Protein AF-A0A707Q330-F1 (afdb_monomer_lite)

Organism: Salmonella typhimurium (NCBI:txid90371)

Secondary structure (DSSP, 8-state):
--------SSPPPHHHHHHHHHHHHHHHHHS-SSHHHHHHHHHHHHHHHHHHHHHHHHHHHHHHHHHH-S--THHHHHHHHHHHHHHHH-TT-HHHHHHHHHHHHHHHHHTT--HHHHHHHHHHHHHHHHTS------TTS---------S----SSPEETTT---SSSEEEEEEEEEEETTEEEEEEEEEEE-SS-EE-TT--SEEEEEEEPPPPPP-----

Sequence (223 aa):
MTTYNHQSHGPVSLDRLHQISEILSKAAAQSDGGNLGYAMADAVKVIAGVFAHELVRREHAVWSQATFGDVGPVGPLKHLSKEALEAAADPSDPLEWADMQFLLWDAQRRMGISDEFITRAMIEKLEINKSRQWPEPKDGEPRLHIKEQSAPVIPDGWISCSERMPDEIGRYWCYVEEQNDLGKSHYQWNCSWNGDKWGGEMMSGKVTHWMPLPEPPQEFNRG

Radius of gyration: 31.13 Å; chains: 1; bounding box: 77×51×82 Å

InterPro domains:
  IPR007538 dATP/dGTP diphosphohydrolase MazZ [PF04447] (57-150)
  IPR007539 Domain of unknown function DUF551 [PF04448] (157-218)

Structure (mmCIF, N/CA/C/O backbone):
data_AF-A0A707Q330-F1
#
_entry.id   AF-A0A707Q330-F1
#
loop_
_atom_site.group_PDB
_atom_site.id
_atom_site.type_symbol
_atom_site.label_atom_id
_atom_site.label_alt_id
_atom_site.label_comp_id
_atom_site.label_asym_id
_atom_site.label_entity_id
_atom_site.label_seq_id
_atom_site.pdbx_PDB_ins_code
_atom_site.Cartn_x
_atom_site.Cartn_y
_atom_site.Cartn_z
_atom_site.occupancy
_atom_site.B_iso_or_equiv
_atom_site.auth_seq_id
_atom_site.auth_comp_id
_atom_site.auth_asym_id
_atom_site.auth_atom_id
_atom_site.pdbx_PDB_model_num
ATOM 1 N N . MET A 1 1 ? 35.771 19.530 -28.664 1.00 34.72 1 MET A N 1
ATOM 2 C CA . MET A 1 1 ? 35.558 18.730 -27.440 1.00 34.72 1 MET A CA 1
ATOM 3 C C . MET A 1 1 ? 34.299 19.235 -26.769 1.00 34.72 1 MET A C 1
ATOM 5 O O . MET A 1 1 ? 34.325 20.303 -26.177 1.00 34.72 1 MET A O 1
ATOM 9 N N . THR A 1 2 ? 33.184 18.533 -26.929 1.00 34.59 2 THR A N 1
ATOM 10 C CA . THR A 1 2 ? 31.960 18.802 -26.169 1.00 34.59 2 THR A CA 1
ATOM 11 C C . THR A 1 2 ? 32.136 18.198 -24.781 1.00 34.59 2 THR A C 1
ATOM 13 O O . THR A 1 2 ? 32.100 16.983 -24.608 1.00 34.59 2 THR A O 1
ATOM 16 N N . THR A 1 3 ? 32.413 19.042 -23.792 1.00 36.19 3 THR A N 1
ATOM 17 C CA . THR A 1 3 ? 32.460 18.646 -22.384 1.00 36.19 3 THR A CA 1
ATOM 18 C C . THR A 1 3 ? 31.031 18.411 -21.904 1.00 36.19 3 THR A C 1
ATOM 20 O O . THR A 1 3 ? 30.276 19.363 -21.711 1.00 36.19 3 THR A O 1
ATOM 23 N N . TYR A 1 4 ? 30.633 17.150 -21.734 1.00 41.22 4 TYR A N 1
ATOM 24 C CA . TYR A 1 4 ? 29.414 16.827 -20.998 1.00 41.22 4 TYR A CA 1
ATOM 25 C C . TYR A 1 4 ? 29.658 17.188 -19.531 1.00 41.22 4 TYR A C 1
ATOM 27 O O . TYR A 1 4 ? 30.447 16.528 -18.857 1.00 41.22 4 TYR A O 1
ATOM 35 N N . ASN A 1 5 ? 29.013 18.253 -19.048 1.00 45.81 5 ASN A N 1
ATOM 36 C CA . ASN A 1 5 ? 28.960 18.578 -17.624 1.00 45.81 5 ASN A CA 1
ATOM 37 C C . ASN A 1 5 ? 28.261 17.423 -16.895 1.00 45.81 5 ASN A C 1
ATOM 39 O O . ASN A 1 5 ? 27.036 17.352 -16.840 1.00 45.81 5 ASN A O 1
ATOM 43 N N . HIS A 1 6 ? 29.047 16.481 -16.382 1.00 51.84 6 HIS A N 1
ATOM 44 C CA . HIS A 1 6 ? 28.556 15.349 -15.616 1.00 51.84 6 HIS A CA 1
ATOM 45 C C . HIS A 1 6 ? 28.370 15.788 -14.161 1.00 51.84 6 HIS A C 1
ATOM 47 O O . HIS A 1 6 ? 29.282 15.663 -13.348 1.00 51.84 6 HIS A O 1
ATOM 53 N N . GLN A 1 7 ? 27.189 16.293 -13.802 1.00 46.84 7 GLN A N 1
ATOM 54 C CA . GLN A 1 7 ? 26.821 16.368 -12.388 1.00 46.84 7 GLN A CA 1
ATOM 55 C C . GLN A 1 7 ? 26.501 14.945 -11.910 1.00 46.84 7 GLN A C 1
ATOM 57 O O . GLN A 1 7 ? 25.408 14.434 -12.115 1.00 46.84 7 GLN A O 1
ATOM 62 N N . SER A 1 8 ? 27.486 14.278 -11.302 1.00 53.06 8 SER A N 1
ATOM 63 C CA . SER A 1 8 ? 27.348 12.962 -10.647 1.00 53.06 8 SER A CA 1
ATOM 64 C C . SER A 1 8 ? 26.620 13.028 -9.298 1.00 53.06 8 SER A C 1
ATOM 66 O O . SER A 1 8 ? 26.627 12.056 -8.548 1.00 53.06 8 SER A O 1
ATOM 68 N N . HIS A 1 9 ? 26.037 14.175 -8.956 1.00 45.84 9 HIS A N 1
ATOM 69 C CA . HIS A 1 9 ? 25.438 14.432 -7.654 1.00 45.84 9 HIS A CA 1
ATOM 70 C C . HIS A 1 9 ? 23.974 14.831 -7.844 1.00 45.84 9 HIS A C 1
ATOM 72 O O . HIS A 1 9 ? 23.674 15.975 -8.170 1.00 45.84 9 HIS A O 1
ATOM 78 N N . GLY A 1 10 ? 23.083 13.852 -7.682 1.00 57.31 10 GLY A N 1
ATOM 79 C CA . GLY A 1 10 ? 21.632 14.005 -7.775 1.00 57.31 10 GLY A CA 1
ATOM 80 C C . GLY A 1 10 ? 20.946 12.743 -8.319 1.00 57.31 10 GLY A C 1
ATOM 81 O O . GLY A 1 10 ? 21.621 11.875 -8.879 1.00 57.31 10 GLY A O 1
ATOM 82 N N . PRO A 1 11 ? 19.618 12.614 -8.153 1.00 67.06 11 PRO A N 1
ATOM 83 C CA . PRO A 1 11 ? 18.850 11.525 -8.751 1.00 67.06 11 PRO A CA 1
ATOM 84 C C . PRO A 1 11 ? 18.955 11.553 -10.284 1.00 67.06 11 PRO A C 1
ATOM 86 O O . PRO A 1 11 ? 18.947 12.615 -10.909 1.00 67.06 11 PRO A O 1
ATOM 89 N N . VAL A 1 12 ? 19.059 10.374 -10.902 1.00 79.75 12 VAL A N 1
ATOM 90 C CA . VAL A 1 12 ? 19.166 10.237 -12.362 1.00 79.75 12 VAL A CA 1
ATOM 91 C C . VAL A 1 12 ? 17.802 10.523 -12.996 1.00 79.75 12 VAL A C 1
ATOM 93 O O . VAL A 1 12 ? 16.813 9.879 -12.655 1.00 79.75 12 VAL A O 1
ATOM 96 N N . SER A 1 13 ? 17.729 11.483 -13.921 1.00 83.62 13 SER A N 1
ATOM 97 C CA . SER A 1 13 ? 16.479 11.792 -14.630 1.00 83.62 13 SER A CA 1
ATOM 98 C C . SER A 1 13 ? 16.059 10.663 -15.583 1.00 83.62 13 SER A C 1
ATOM 100 O O . SER A 1 13 ? 16.902 9.892 -16.043 1.00 83.62 13 SER A O 1
ATOM 102 N N . LEU A 1 14 ? 14.769 10.597 -15.943 1.00 85.00 14 LEU A N 1
ATOM 103 C CA . LEU A 1 14 ? 14.266 9.638 -16.941 1.00 85.00 14 LEU A CA 1
ATOM 104 C C . LEU A 1 14 ? 14.993 9.760 -18.286 1.00 85.00 14 LEU A C 1
ATOM 106 O O . LEU A 1 14 ? 15.422 8.752 -18.841 1.00 85.00 14 LEU A O 1
ATOM 110 N N . ASP A 1 15 ? 15.206 10.986 -18.770 1.00 86.75 15 ASP A N 1
ATOM 111 C CA . ASP A 1 15 ? 15.961 11.229 -20.006 1.00 86.75 15 ASP A CA 1
ATOM 112 C C . ASP A 1 15 ? 17.388 10.697 -19.899 1.00 86.75 15 ASP A C 1
ATOM 114 O O . ASP A 1 15 ? 17.934 10.130 -20.848 1.00 86.75 15 ASP A O 1
ATOM 118 N N . ARG A 1 16 ? 18.005 10.846 -18.721 1.00 86.69 16 ARG A N 1
ATOM 119 C CA . ARG A 1 16 ? 19.350 10.340 -18.485 1.00 86.69 16 ARG A CA 1
ATOM 120 C C . ARG A 1 16 ? 19.372 8.815 -18.402 1.00 86.69 16 ARG A C 1
ATOM 122 O O . ARG A 1 16 ? 20.283 8.220 -18.969 1.00 86.69 16 ARG A O 1
ATOM 129 N N . LEU A 1 17 ? 18.385 8.184 -17.765 1.00 89.12 17 LEU A N 1
ATOM 130 C CA . LEU A 1 17 ? 18.232 6.724 -17.751 1.00 89.12 17 LEU A CA 1
ATOM 131 C C . LEU A 1 17 ? 18.053 6.168 -19.168 1.00 89.12 17 LEU A C 1
ATOM 133 O O . LEU A 1 17 ? 18.730 5.207 -19.525 1.00 89.12 17 LEU A O 1
ATOM 137 N N . HIS A 1 18 ? 17.234 6.815 -20.000 1.00 89.69 18 HIS A N 1
ATOM 138 C CA . HIS A 1 18 ? 17.065 6.446 -21.406 1.00 89.69 18 HIS A CA 1
ATOM 139 C C . HIS A 1 18 ? 18.395 6.559 -22.171 1.00 89.69 18 HIS A C 1
ATOM 141 O O . HIS A 1 18 ? 18.823 5.603 -22.814 1.00 89.69 18 HIS A O 1
ATOM 147 N N . GLN A 1 19 ? 19.120 7.674 -22.034 1.00 91.56 19 GLN A N 1
ATOM 148 C CA . GLN A 1 19 ? 20.443 7.827 -22.655 1.00 91.56 19 GLN A CA 1
ATOM 149 C C . GLN A 1 19 ? 21.435 6.744 -22.210 1.00 91.56 19 GLN A C 1
ATOM 151 O O . GLN A 1 19 ? 22.180 6.221 -23.037 1.00 91.56 19 GLN A O 1
ATOM 156 N N . ILE A 1 20 ? 21.465 6.408 -20.917 1.00 91.62 20 ILE A N 1
ATOM 157 C CA . ILE A 1 20 ? 22.331 5.346 -20.387 1.00 91.62 20 ILE A CA 1
ATOM 158 C C . ILE A 1 20 ? 21.936 3.993 -20.991 1.00 91.62 20 ILE A C 1
ATOM 160 O O . ILE A 1 20 ? 22.812 3.266 -21.453 1.00 91.62 20 ILE A O 1
ATOM 164 N N . SER A 1 21 ? 20.637 3.685 -21.048 1.00 93.50 21 SER A N 1
ATOM 165 C CA . SER A 1 21 ? 20.115 2.462 -21.668 1.00 93.50 21 SER A CA 1
ATOM 166 C C . SER A 1 21 ? 20.557 2.331 -23.127 1.00 93.50 21 SER A C 1
ATOM 168 O O . SER A 1 21 ? 21.059 1.284 -23.533 1.00 93.50 21 SER A O 1
ATOM 170 N N . GLU A 1 22 ? 20.459 3.409 -23.907 1.00 94.88 22 GLU A N 1
ATOM 171 C CA . GLU A 1 22 ? 20.887 3.439 -25.311 1.00 94.88 22 GLU A CA 1
ATOM 172 C C . GLU A 1 22 ? 22.391 3.204 -25.476 1.00 94.88 22 GLU A C 1
ATOM 174 O O . GLU A 1 22 ? 22.823 2.463 -26.363 1.00 94.88 22 GLU A O 1
ATOM 179 N N . ILE A 1 23 ? 23.203 3.825 -24.616 1.00 94.62 23 ILE A N 1
ATOM 180 C CA . ILE A 1 23 ? 24.660 3.649 -24.627 1.00 94.62 23 ILE A CA 1
ATOM 181 C C . ILE A 1 23 ? 25.014 2.190 -24.334 1.00 94.62 23 ILE A C 1
ATOM 183 O O . ILE A 1 23 ? 25.771 1.581 -25.091 1.00 94.62 23 ILE A O 1
ATOM 187 N N . LEU A 1 24 ? 24.450 1.620 -23.266 1.00 95.12 24 LEU A N 1
ATOM 188 C CA . LEU A 1 24 ? 24.728 0.243 -22.858 1.00 95.12 24 LEU A CA 1
ATOM 189 C C . LEU A 1 24 ? 24.218 -0.772 -23.883 1.00 95.12 24 LEU A C 1
ATOM 191 O O . LEU A 1 24 ? 24.913 -1.745 -24.160 1.00 95.12 24 LEU A O 1
ATOM 195 N N . SER A 1 25 ? 23.067 -0.519 -24.510 1.00 94.69 25 SER A N 1
ATOM 196 C CA . SER A 1 25 ? 22.514 -1.378 -25.564 1.00 94.69 25 SER A CA 1
ATOM 197 C C . SER A 1 25 ? 23.434 -1.439 -26.782 1.00 94.69 25 SER A C 1
ATOM 199 O O . SER A 1 25 ? 23.747 -2.522 -27.278 1.00 94.69 25 SER A O 1
ATOM 201 N N . LYS A 1 26 ? 23.930 -0.282 -27.240 1.00 94.56 26 LYS A N 1
ATOM 202 C CA . LYS A 1 26 ? 24.875 -0.207 -28.367 1.00 94.56 26 LYS A CA 1
ATOM 203 C C . LYS A 1 26 ? 26.207 -0.869 -28.029 1.00 94.56 26 LYS A C 1
ATOM 205 O O . LYS A 1 26 ? 26.743 -1.597 -28.859 1.00 94.56 26 LYS A O 1
ATOM 210 N N . ALA A 1 27 ? 26.717 -0.647 -26.818 1.00 92.69 27 ALA A N 1
ATOM 211 C CA . ALA A 1 27 ? 27.957 -1.260 -26.355 1.00 92.69 27 ALA A CA 1
ATOM 212 C C . ALA A 1 27 ? 27.834 -2.789 -26.223 1.00 92.69 27 ALA A C 1
ATOM 214 O O . ALA A 1 27 ? 28.729 -3.510 -26.654 1.00 92.69 27 ALA A O 1
ATOM 215 N N . ALA A 1 28 ? 26.710 -3.294 -25.705 1.00 92.44 28 ALA A N 1
ATOM 216 C CA . ALA A 1 28 ? 26.430 -4.726 -25.626 1.00 92.44 28 ALA A CA 1
ATOM 217 C C . ALA A 1 28 ? 26.365 -5.376 -27.014 1.00 92.44 28 ALA A C 1
ATOM 219 O O . ALA A 1 28 ? 26.980 -6.417 -27.225 1.00 92.44 28 ALA A O 1
ATOM 220 N N . ALA A 1 29 ? 25.694 -4.736 -27.978 1.00 90.06 29 ALA A N 1
ATOM 221 C CA . ALA A 1 29 ? 25.591 -5.235 -29.351 1.00 90.06 29 ALA A CA 1
ATOM 222 C C . ALA A 1 29 ? 26.937 -5.270 -30.099 1.00 90.06 29 ALA A C 1
ATOM 224 O O . ALA A 1 29 ? 27.103 -6.051 -31.032 1.00 90.06 29 ALA A O 1
ATOM 225 N N . GLN A 1 30 ? 27.887 -4.419 -29.705 1.00 90.56 30 GLN A N 1
ATOM 226 C CA . GLN A 1 30 ? 29.241 -4.369 -30.267 1.00 90.56 30 GLN A CA 1
ATOM 227 C C . GLN A 1 30 ? 30.241 -5.246 -29.499 1.00 90.56 30 GLN A C 1
ATOM 229 O O . GLN A 1 30 ? 31.385 -5.383 -29.930 1.00 90.56 30 GLN A O 1
ATOM 234 N N . SER A 1 31 ? 29.833 -5.828 -28.368 1.00 88.62 31 SER A N 1
ATOM 235 C CA . SER A 1 31 ? 30.668 -6.744 -27.596 1.00 88.62 31 SER A CA 1
ATOM 236 C C . SER A 1 31 ? 30.815 -8.076 -28.325 1.00 88.62 31 SER A C 1
ATOM 238 O O . SER A 1 31 ? 29.887 -8.575 -28.954 1.00 88.62 31 SER A O 1
ATOM 240 N N . ASP A 1 32 ? 31.955 -8.724 -28.127 1.00 85.31 32 ASP A N 1
ATOM 241 C CA . ASP A 1 32 ? 32.248 -10.101 -28.547 1.00 85.31 32 ASP A CA 1
ATOM 242 C C . ASP A 1 32 ? 31.441 -11.192 -27.806 1.00 85.31 32 ASP A C 1
ATOM 244 O O . ASP A 1 32 ? 31.751 -12.376 -27.916 1.00 85.31 32 ASP A O 1
ATOM 248 N N . GLY A 1 33 ? 30.419 -10.817 -27.029 1.00 76.25 33 GLY A N 1
ATOM 249 C CA . GLY A 1 33 ? 29.654 -11.750 -26.202 1.00 76.25 33 GLY A CA 1
ATOM 250 C C . GLY A 1 33 ? 30.405 -12.279 -24.974 1.00 76.25 33 GLY A C 1
ATOM 251 O O . GLY A 1 33 ? 30.027 -13.320 -24.444 1.00 76.25 33 GLY A O 1
ATOM 252 N N . GLY A 1 34 ? 31.461 -11.601 -24.506 1.00 86.19 34 GLY A N 1
ATOM 253 C CA . GLY A 1 34 ? 32.098 -11.895 -23.220 1.00 86.19 34 GLY A CA 1
ATOM 254 C C . GLY A 1 34 ? 31.273 -11.447 -22.000 1.00 86.19 34 GLY A C 1
ATOM 255 O O . GLY A 1 34 ? 30.230 -10.804 -22.122 1.00 86.19 34 GLY A O 1
ATOM 256 N N . ASN A 1 35 ? 31.778 -11.729 -20.792 1.00 89.38 35 ASN A N 1
ATOM 257 C CA . ASN A 1 35 ? 31.115 -11.389 -19.518 1.00 89.38 35 ASN A CA 1
ATOM 258 C C . ASN A 1 35 ? 30.676 -9.916 -19.425 1.00 89.38 35 ASN A C 1
ATOM 260 O O . ASN A 1 35 ? 29.631 -9.616 -18.853 1.00 89.38 35 ASN A O 1
ATOM 264 N N . LEU A 1 36 ? 31.457 -8.998 -20.005 1.00 90.12 36 LEU A N 1
ATOM 265 C CA . LEU A 1 36 ? 31.129 -7.573 -20.036 1.00 90.12 36 LEU A CA 1
ATOM 266 C C . LEU A 1 36 ? 29.921 -7.277 -20.941 1.00 90.12 36 LEU A C 1
ATOM 268 O O . LEU A 1 36 ? 29.053 -6.499 -20.555 1.00 90.12 36 LEU A O 1
ATOM 272 N N . GLY A 1 37 ? 29.835 -7.920 -22.109 1.00 91.88 37 GLY A N 1
ATOM 273 C CA . GLY A 1 37 ? 28.699 -7.800 -23.025 1.00 91.88 37 GLY A CA 1
ATOM 274 C C . GLY A 1 37 ? 27.390 -8.253 -22.385 1.00 91.88 37 GLY A C 1
ATOM 275 O O . GLY A 1 37 ? 26.394 -7.531 -22.444 1.00 91.88 37 GLY A O 1
ATOM 276 N N . TYR A 1 38 ? 27.412 -9.396 -21.693 1.00 92.94 38 TYR A N 1
ATOM 277 C CA . TYR A 1 38 ? 26.250 -9.884 -20.945 1.00 92.94 38 TYR A CA 1
ATOM 278 C C . TYR A 1 38 ? 25.866 -8.956 -19.791 1.00 92.94 38 TYR A C 1
ATOM 280 O O . TYR A 1 38 ? 24.695 -8.611 -19.660 1.00 92.94 38 TYR A O 1
ATOM 288 N N . ALA A 1 39 ? 26.839 -8.471 -19.012 1.00 93.88 39 ALA A N 1
ATOM 289 C CA . ALA A 1 39 ? 26.571 -7.536 -17.920 1.00 93.88 39 ALA A CA 1
ATOM 290 C C . ALA A 1 39 ? 25.916 -6.232 -18.410 1.00 93.88 39 ALA A C 1
ATOM 292 O O . ALA A 1 39 ? 24.987 -5.731 -17.778 1.00 93.88 39 ALA A O 1
ATOM 293 N N . MET A 1 40 ? 26.355 -5.695 -19.555 1.00 95.06 40 MET A N 1
ATOM 294 C CA . MET A 1 40 ? 25.729 -4.515 -20.163 1.00 95.06 40 MET A CA 1
ATOM 295 C C . MET A 1 40 ? 24.299 -4.806 -20.632 1.00 95.06 40 MET A C 1
ATOM 297 O O . MET A 1 40 ? 23.403 -4.006 -20.372 1.00 95.06 40 MET A O 1
ATOM 301 N N . ALA A 1 41 ? 24.062 -5.955 -21.272 1.00 92.88 41 ALA A N 1
ATOM 302 C CA . ALA A 1 41 ? 22.722 -6.359 -21.696 1.00 92.88 41 ALA A CA 1
ATOM 303 C C . ALA A 1 41 ? 21.763 -6.541 -20.506 1.00 92.88 41 ALA A C 1
ATOM 305 O O . ALA A 1 41 ? 20.601 -6.142 -20.575 1.00 92.88 41 ALA A O 1
ATOM 306 N N . ASP A 1 42 ? 22.238 -7.103 -19.396 1.00 95.19 42 ASP A N 1
ATOM 307 C CA . ASP A 1 42 ? 21.431 -7.261 -18.187 1.00 95.19 42 ASP A CA 1
ATOM 308 C C . ASP A 1 42 ? 21.168 -5.919 -17.495 1.00 95.19 42 ASP A C 1
ATOM 310 O O . ASP A 1 42 ? 20.042 -5.662 -17.066 1.00 95.19 42 ASP A O 1
ATOM 314 N N . ALA A 1 43 ? 22.149 -5.010 -17.473 1.00 95.00 43 ALA A N 1
ATOM 315 C CA . ALA A 1 43 ? 21.944 -3.648 -16.984 1.00 95.00 43 ALA A CA 1
ATOM 316 C C . ALA A 1 43 ? 20.857 -2.904 -17.783 1.00 95.00 43 ALA A C 1
ATOM 318 O O . ALA A 1 43 ? 20.020 -2.225 -17.189 1.00 95.00 43 ALA A O 1
ATOM 319 N N . VAL A 1 44 ? 20.813 -3.075 -19.110 1.00 95.44 44 VAL A N 1
ATOM 320 C CA . VAL A 1 44 ? 19.748 -2.513 -19.961 1.00 95.44 44 VAL A CA 1
ATOM 321 C C . VAL A 1 44 ? 18.373 -3.035 -19.550 1.00 95.44 44 VAL A C 1
ATOM 323 O O . VAL A 1 44 ? 17.442 -2.243 -19.430 1.00 95.44 44 VAL A O 1
ATOM 326 N N . LYS A 1 45 ? 18.228 -4.339 -19.277 1.00 94.81 45 LYS A N 1
ATOM 327 C CA . LYS A 1 45 ? 16.944 -4.919 -18.840 1.00 94.81 45 LYS A CA 1
ATOM 328 C C . LYS A 1 45 ? 16.473 -4.320 -17.515 1.00 94.81 45 LYS A C 1
ATOM 330 O O . LYS A 1 45 ? 15.298 -3.987 -17.379 1.00 94.81 45 LYS A O 1
ATOM 335 N N . VAL A 1 46 ? 17.388 -4.147 -16.558 1.00 95.19 46 VAL A N 1
ATOM 336 C CA . VAL A 1 46 ? 17.083 -3.507 -15.268 1.00 95.19 46 VAL A CA 1
ATOM 337 C C . VAL A 1 46 ? 16.635 -2.061 -15.477 1.00 95.19 46 VAL A C 1
ATOM 339 O O . VAL A 1 46 ? 15.599 -1.661 -14.948 1.00 95.19 46 VAL A O 1
ATOM 342 N N . ILE A 1 47 ? 17.366 -1.287 -16.287 1.00 93.31 47 ILE A N 1
ATOM 343 C CA . ILE A 1 47 ? 17.012 0.108 -16.583 1.00 93.31 47 ILE A CA 1
ATOM 344 C C . ILE A 1 47 ? 15.652 0.191 -17.280 1.00 93.31 47 ILE A C 1
ATOM 346 O O . ILE A 1 47 ? 14.841 1.034 -16.907 1.00 93.31 47 ILE A O 1
ATOM 350 N N . ALA A 1 48 ? 15.376 -0.687 -18.246 1.00 91.00 48 ALA A N 1
ATOM 351 C CA . ALA A 1 48 ? 14.100 -0.722 -18.953 1.00 91.00 48 ALA A CA 1
ATOM 352 C C . ALA A 1 48 ? 12.920 -0.971 -18.000 1.00 91.00 48 ALA A C 1
ATOM 354 O O . ALA A 1 48 ? 11.902 -0.288 -18.101 1.00 91.00 48 ALA A O 1
ATOM 355 N N . GLY A 1 49 ? 13.071 -1.889 -17.037 1.00 92.00 49 GLY A N 1
ATOM 356 C CA . GLY A 1 49 ? 12.057 -2.139 -16.009 1.00 92.00 49 GLY A CA 1
ATOM 357 C C . GLY A 1 49 ? 11.800 -0.920 -15.117 1.00 92.00 49 GLY A C 1
ATOM 358 O O . GLY A 1 49 ? 10.652 -0.521 -14.932 1.00 92.00 49 GLY A O 1
ATOM 359 N N . VAL A 1 50 ? 12.867 -0.280 -14.623 1.00 90.25 50 VAL A N 1
ATOM 360 C CA . VAL A 1 50 ? 12.762 0.950 -13.813 1.00 90.25 50 VAL A CA 1
ATOM 361 C C . VAL A 1 50 ? 12.115 2.083 -14.613 1.00 90.25 50 VAL A C 1
ATOM 363 O O . VAL A 1 50 ? 11.263 2.801 -14.094 1.00 90.25 50 VAL A O 1
ATOM 366 N N . PHE A 1 51 ? 12.487 2.225 -15.886 1.00 89.69 51 PHE A N 1
ATOM 367 C CA . PHE A 1 51 ? 11.960 3.255 -16.773 1.00 89.69 51 PHE A CA 1
ATOM 368 C C . PHE A 1 51 ? 10.457 3.091 -17.014 1.00 89.69 51 PHE A C 1
ATOM 370 O O . PHE A 1 51 ? 9.711 4.053 -16.851 1.00 89.69 51 PHE A O 1
ATOM 377 N N . ALA A 1 52 ? 10.004 1.882 -17.364 1.00 91.56 52 ALA A N 1
ATOM 378 C CA . ALA A 1 52 ? 8.589 1.608 -17.607 1.00 91.56 52 ALA A CA 1
ATOM 379 C C . ALA A 1 52 ? 7.733 1.904 -16.365 1.00 91.56 52 ALA A C 1
ATOM 381 O O . ALA A 1 52 ? 6.695 2.556 -16.460 1.00 91.56 52 ALA A O 1
ATOM 382 N N . HIS A 1 53 ? 8.207 1.481 -15.194 1.00 92.44 53 HIS A N 1
ATOM 383 C CA . HIS A 1 53 ? 7.525 1.699 -13.924 1.00 92.44 53 HIS A CA 1
ATOM 384 C C . HIS A 1 53 ? 7.412 3.190 -13.557 1.00 92.44 53 HIS A C 1
ATOM 386 O O . HIS A 1 53 ? 6.340 3.672 -13.192 1.00 92.44 53 HIS A O 1
ATOM 392 N N . GLU A 1 54 ? 8.505 3.945 -13.690 1.00 91.31 54 GLU A N 1
ATOM 393 C CA . GLU A 1 54 ? 8.519 5.383 -13.399 1.00 91.31 54 GLU A CA 1
ATOM 394 C C . GLU A 1 54 ? 7.692 6.193 -14.412 1.00 91.31 54 GLU A C 1
ATOM 396 O O . GLU A 1 54 ? 7.046 7.173 -14.035 1.00 91.31 54 GLU A O 1
ATOM 401 N N . LEU A 1 55 ? 7.652 5.780 -15.684 1.00 92.12 55 LEU A N 1
ATOM 402 C CA . LEU A 1 55 ? 6.800 6.411 -16.694 1.00 92.12 55 LEU A CA 1
ATOM 403 C C . LEU A 1 55 ? 5.317 6.283 -16.328 1.00 92.12 55 LEU A C 1
ATOM 405 O O . LEU A 1 55 ? 4.628 7.299 -16.230 1.00 92.12 55 LEU A O 1
ATOM 409 N N . VAL A 1 56 ? 4.854 5.060 -16.044 1.00 96.06 56 VAL A N 1
ATOM 410 C CA . VAL A 1 56 ? 3.467 4.791 -15.625 1.00 96.06 56 VAL A CA 1
ATOM 411 C C . VAL A 1 56 ? 3.101 5.616 -14.392 1.00 96.06 56 VAL A C 1
ATOM 413 O O . VAL A 1 56 ? 2.047 6.251 -14.352 1.00 96.06 56 VAL A O 1
ATOM 416 N N . ARG A 1 57 ? 3.994 5.685 -13.399 1.00 95.06 57 ARG A N 1
ATOM 417 C CA . ARG A 1 57 ? 3.773 6.476 -12.184 1.00 95.06 57 ARG A CA 1
ATOM 418 C C . ARG A 1 57 ? 3.613 7.973 -12.465 1.00 95.06 57 ARG A C 1
ATOM 420 O O . ARG A 1 57 ? 2.758 8.618 -11.852 1.00 95.06 57 ARG A O 1
ATOM 427 N N . ARG A 1 58 ? 4.408 8.541 -13.379 1.00 93.56 58 ARG A N 1
ATOM 428 C CA . ARG A 1 58 ? 4.310 9.960 -13.771 1.00 93.56 58 ARG A CA 1
ATOM 429 C C . ARG A 1 58 ? 3.050 10.258 -14.565 1.00 93.56 58 ARG A C 1
ATOM 431 O O . ARG A 1 58 ? 2.388 11.252 -14.277 1.00 93.56 58 ARG A O 1
ATOM 438 N N . GLU A 1 59 ? 2.718 9.415 -15.536 1.00 96.69 59 GLU A N 1
ATOM 439 C CA . GLU A 1 59 ? 1.493 9.561 -16.326 1.00 96.69 59 GLU A CA 1
ATOM 440 C C . GLU A 1 59 ? 0.257 9.484 -15.429 1.00 96.69 59 GLU A C 1
ATOM 442 O O . GLU A 1 59 ? -0.607 10.360 -15.493 1.00 96.69 59 GLU A O 1
ATOM 447 N N . HIS A 1 60 ? 0.235 8.520 -14.506 1.00 97.62 60 HIS A N 1
ATOM 448 C CA . HIS A 1 60 ? -0.804 8.413 -13.491 1.00 97.62 60 HIS A CA 1
ATOM 449 C C . HIS A 1 60 ? -0.895 9.675 -12.620 1.00 97.62 60 HIS A C 1
ATOM 451 O O . HIS A 1 60 ? -1.986 10.199 -12.405 1.00 97.62 60 HIS A O 1
ATOM 457 N N . ALA A 1 61 ? 0.233 10.218 -12.152 1.00 95.50 61 ALA A N 1
ATOM 458 C CA . ALA A 1 61 ? 0.247 11.447 -11.358 1.00 95.50 61 ALA A CA 1
ATOM 459 C C . ALA A 1 61 ? -0.326 12.656 -12.120 1.00 95.50 61 ALA A C 1
ATOM 461 O O . ALA A 1 61 ? -1.098 13.429 -11.550 1.00 95.50 61 ALA A O 1
ATOM 462 N N . VAL A 1 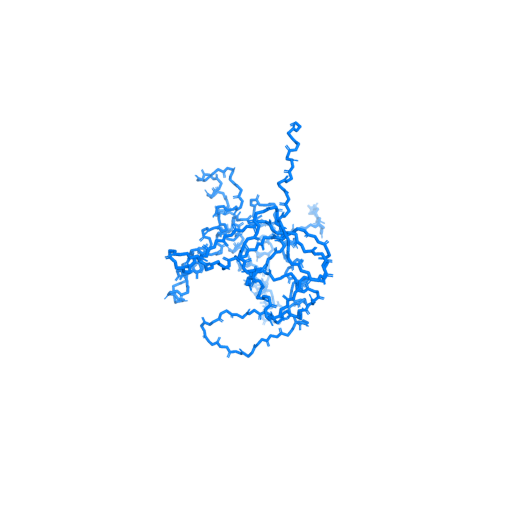62 ? 0.030 12.812 -13.401 1.00 96.81 62 VAL A N 1
ATOM 463 C CA . VAL A 1 62 ? -0.489 13.879 -14.274 1.00 96.81 62 VAL A CA 1
ATOM 464 C C . VAL A 1 62 ? -1.992 13.717 -14.482 1.00 96.81 62 VAL A C 1
ATOM 466 O O . VAL A 1 62 ? -2.744 14.674 -14.293 1.00 96.81 62 VAL A O 1
ATOM 469 N N . TRP A 1 63 ? -2.440 12.506 -14.819 1.00 98.00 63 TRP A N 1
ATOM 470 C CA . TRP A 1 63 ? -3.855 12.200 -15.009 1.00 98.00 63 TRP A CA 1
ATOM 471 C C . TRP A 1 63 ? -4.669 12.416 -13.726 1.00 98.00 63 TRP A C 1
ATOM 473 O O . TRP A 1 63 ? -5.703 13.086 -13.762 1.00 98.00 63 TRP A O 1
ATOM 483 N N . SER A 1 64 ? -4.184 11.927 -12.582 1.00 97.25 64 SER A N 1
ATOM 484 C CA . SER A 1 64 ? -4.835 12.092 -11.278 1.00 97.25 64 SER A CA 1
ATOM 485 C C . SER A 1 64 ? -4.949 13.569 -10.895 1.00 97.25 64 SER A C 1
ATOM 487 O O . SER A 1 64 ? -6.001 14.021 -10.438 1.00 97.25 64 SER A O 1
ATOM 489 N N . GLN A 1 65 ? -3.899 14.364 -11.132 1.00 96.38 65 GLN A N 1
ATOM 490 C CA . GLN A 1 65 ? -3.942 15.805 -10.887 1.00 96.38 65 GLN A CA 1
ATOM 491 C C . GLN A 1 65 ? -4.966 16.510 -11.783 1.00 96.38 65 GLN A C 1
ATOM 493 O O . GLN A 1 65 ? -5.715 17.356 -11.297 1.00 96.38 65 GLN A O 1
ATOM 498 N N . ALA A 1 66 ? -5.010 16.170 -13.072 1.00 97.62 66 ALA A N 1
ATOM 499 C CA . ALA A 1 66 ? -5.953 16.763 -14.016 1.00 97.62 66 ALA A CA 1
ATOM 500 C C . ALA A 1 66 ? -7.411 16.380 -13.707 1.00 97.62 66 ALA A C 1
ATOM 502 O O . ALA A 1 66 ? -8.310 17.199 -13.878 1.00 97.62 66 ALA A O 1
ATOM 503 N N . THR A 1 67 ? -7.635 15.152 -13.237 1.00 97.25 67 THR A N 1
ATOM 504 C CA . THR A 1 67 ? -8.974 14.594 -12.998 1.00 97.25 67 THR A CA 1
ATOM 505 C C . THR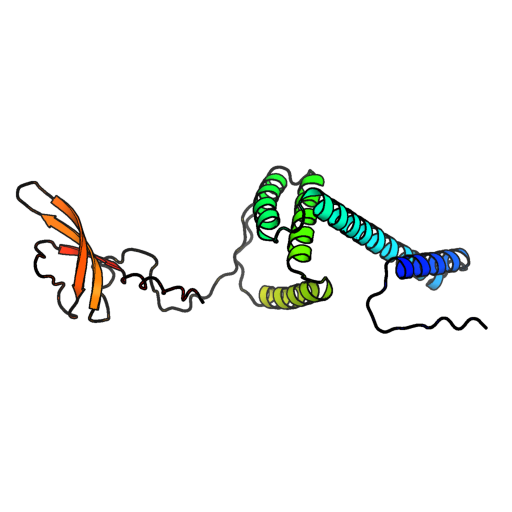 A 1 67 ? -9.549 15.025 -11.652 1.00 97.25 67 THR A C 1
ATOM 507 O O . THR A 1 67 ? -10.705 15.433 -11.572 1.00 97.25 67 THR A O 1
ATOM 510 N N . PHE A 1 68 ? -8.748 14.945 -10.588 1.00 95.00 68 PHE A N 1
ATOM 511 C CA . PHE A 1 68 ? -9.221 15.130 -9.212 1.00 95.00 68 PHE A CA 1
ATOM 512 C C . PHE A 1 68 ? -8.769 16.450 -8.580 1.00 95.00 68 PHE A C 1
ATOM 514 O O . PHE A 1 68 ? -9.229 16.798 -7.495 1.00 95.00 68 PHE A O 1
ATOM 521 N N . GLY A 1 69 ? -7.875 17.194 -9.236 1.00 93.31 69 GLY A N 1
ATOM 522 C CA . GLY A 1 69 ? -7.345 18.451 -8.720 1.00 93.31 69 GLY A CA 1
ATOM 523 C C . GLY A 1 69 ? -6.447 18.280 -7.492 1.00 93.31 69 GLY A C 1
ATOM 524 O O . GLY A 1 69 ? -5.870 17.215 -7.231 1.00 93.31 69 GLY A O 1
ATOM 525 N N . ASP A 1 70 ? -6.312 19.369 -6.736 1.00 90.50 70 ASP A N 1
ATOM 526 C CA . ASP A 1 70 ? -5.435 19.470 -5.568 1.00 90.50 70 ASP A CA 1
ATOM 527 C C . ASP A 1 70 ? -6.132 18.995 -4.283 1.00 90.50 70 ASP A C 1
ATOM 529 O O . ASP A 1 70 ? -6.523 19.773 -3.415 1.00 90.50 70 ASP A O 1
ATOM 533 N N . VAL A 1 71 ? -6.359 17.684 -4.200 1.00 91.56 71 VAL A N 1
ATOM 534 C CA . VAL A 1 71 ? -6.879 17.010 -3.003 1.00 91.56 71 VAL A CA 1
ATOM 535 C C . VAL A 1 71 ? -5.752 16.360 -2.197 1.00 91.56 71 VAL A C 1
ATOM 537 O O . VAL A 1 71 ? -4.725 15.964 -2.749 1.00 91.56 71 VAL A O 1
ATOM 540 N N . GLY A 1 72 ? -5.954 16.227 -0.883 1.00 93.62 72 GLY A N 1
ATOM 541 C CA . GLY A 1 72 ? -5.015 15.559 0.026 1.00 93.62 72 GLY A CA 1
ATOM 542 C C . GLY A 1 72 ? -5.037 14.022 -0.075 1.00 93.62 72 GLY A C 1
ATOM 543 O O . GLY A 1 72 ? -5.856 13.448 -0.796 1.00 93.62 72 GLY A O 1
ATOM 544 N N . PRO A 1 73 ? -4.190 13.311 0.689 1.00 95.62 73 PRO A N 1
ATOM 545 C CA . PRO A 1 73 ? -4.009 11.856 0.562 1.00 95.62 73 PRO A CA 1
ATOM 546 C C . PRO A 1 73 ? -5.154 11.009 1.125 1.00 95.62 73 PRO A C 1
ATOM 548 O O . PRO A 1 73 ? -5.216 9.809 0.875 1.00 95.62 73 PRO A O 1
ATOM 551 N N . VAL A 1 74 ? -6.032 11.598 1.943 1.00 94.75 74 VAL A N 1
ATOM 552 C CA . VAL A 1 74 ? -7.009 10.840 2.740 1.00 94.75 74 VAL A CA 1
ATOM 553 C C . VAL A 1 74 ? -8.027 10.136 1.845 1.00 94.75 74 VAL A C 1
ATOM 555 O O . VAL A 1 74 ? -8.437 9.023 2.160 1.00 94.75 74 VAL A O 1
ATOM 558 N N . GLY A 1 75 ? -8.421 10.762 0.732 1.00 92.50 75 GLY A N 1
ATOM 559 C CA . GLY A 1 75 ? -9.312 10.155 -0.260 1.00 92.50 75 GLY A CA 1
ATOM 560 C C . GLY A 1 75 ? -8.716 8.873 -0.850 1.00 92.50 75 GLY A C 1
ATOM 561 O O . GLY A 1 75 ? -9.294 7.808 -0.630 1.00 92.50 75 GLY A O 1
ATOM 562 N N . PRO A 1 76 ? -7.538 8.948 -1.502 1.00 96.12 76 PRO A N 1
ATOM 563 C CA . PRO A 1 76 ? -6.840 7.771 -2.016 1.00 96.12 76 PRO A CA 1
ATOM 564 C C . PRO A 1 76 ? -6.592 6.678 -0.969 1.00 96.12 76 PRO A C 1
ATOM 566 O O . PRO A 1 76 ? -6.785 5.509 -1.266 1.00 96.12 76 PRO A O 1
ATOM 569 N N . LEU A 1 77 ? -6.253 7.021 0.282 1.00 95.56 77 LEU A N 1
ATOM 570 C CA . LEU A 1 77 ? -6.060 6.022 1.350 1.00 95.56 77 LEU A CA 1
ATOM 571 C C . LEU A 1 77 ? -7.361 5.315 1.767 1.00 95.56 77 LEU A C 1
ATOM 573 O O . LEU A 1 77 ? -7.362 4.115 2.045 1.00 95.56 77 LEU A O 1
ATOM 577 N N . LYS A 1 78 ? -8.484 6.043 1.812 1.00 94.62 78 LYS A N 1
ATOM 578 C CA . LYS A 1 78 ? -9.802 5.433 2.050 1.00 94.62 78 LYS A CA 1
ATOM 579 C C . LYS A 1 78 ? -10.210 4.525 0.897 1.00 94.62 78 LYS A C 1
ATOM 581 O O . LYS A 1 78 ? -10.827 3.493 1.137 1.00 94.62 78 LYS A O 1
ATOM 586 N N . HIS A 1 79 ? -9.880 4.913 -0.332 1.00 95.38 79 HIS A N 1
ATOM 587 C CA . HIS A 1 79 ? -10.125 4.100 -1.519 1.00 95.38 79 HIS A CA 1
ATOM 588 C C . HIS A 1 79 ? -9.245 2.846 -1.510 1.00 95.38 79 HIS A C 1
ATOM 590 O O . HIS A 1 79 ? -9.774 1.754 -1.643 1.00 95.38 79 HIS A O 1
ATOM 596 N N . LEU A 1 80 ? -7.959 2.969 -1.172 1.00 97.38 80 LEU A N 1
ATOM 597 C CA . LEU A 1 80 ? -7.019 1.846 -1.064 1.00 97.38 80 LEU A CA 1
ATOM 598 C C . LEU A 1 80 ? -7.532 0.737 -0.135 1.00 97.38 80 LEU A C 1
ATOM 600 O O . LEU A 1 80 ? -7.292 -0.438 -0.376 1.00 97.38 80 LEU A O 1
ATOM 604 N N . SER A 1 81 ? -8.267 1.100 0.919 1.00 94.62 81 SER A N 1
ATOM 605 C CA . SER A 1 81 ? -8.872 0.120 1.831 1.00 94.62 81 SER A CA 1
ATOM 606 C C . SER A 1 81 ? -9.963 -0.730 1.167 1.00 94.62 81 SER A C 1
ATOM 608 O O . SER A 1 81 ? -10.193 -1.847 1.612 1.00 94.62 81 SER A O 1
ATOM 610 N N . LYS A 1 82 ? -10.649 -0.207 0.142 1.00 94.94 82 LYS A N 1
ATOM 611 C CA . LYS A 1 82 ? -11.650 -0.939 -0.647 1.00 94.94 82 LYS A CA 1
ATOM 612 C C . LYS A 1 82 ? -10.979 -1.838 -1.680 1.00 94.94 82 LYS A C 1
ATOM 614 O O . LYS A 1 82 ? -11.250 -3.028 -1.668 1.00 94.94 82 LYS A O 1
ATOM 619 N N . GLU A 1 83 ? -10.022 -1.302 -2.437 1.00 97.69 83 GLU A N 1
ATOM 620 C CA . GLU A 1 83 ? -9.253 -2.076 -3.428 1.00 97.69 83 GLU A CA 1
ATOM 621 C C . GLU A 1 83 ? -8.492 -3.240 -2.782 1.00 97.69 83 GLU A C 1
ATOM 623 O O . GLU A 1 83 ? -8.390 -4.324 -3.336 1.00 97.69 83 GLU A O 1
ATOM 628 N N . ALA A 1 84 ? -8.020 -3.074 -1.541 1.00 97.00 84 ALA A N 1
ATOM 629 C CA . ALA A 1 84 ? -7.422 -4.178 -0.794 1.00 97.00 84 ALA A CA 1
ATOM 630 C C . ALA A 1 84 ? -8.411 -5.323 -0.500 1.00 97.00 84 ALA A C 1
ATOM 632 O O . ALA A 1 84 ? -7.990 -6.473 -0.387 1.00 97.00 84 ALA A O 1
ATOM 633 N N . LEU A 1 85 ? -9.708 -5.028 -0.347 1.00 96.75 85 LEU A N 1
ATOM 634 C CA . LEU A 1 85 ? -10.749 -6.047 -0.180 1.00 96.75 85 LEU A CA 1
ATOM 635 C C . LEU A 1 85 ? -11.105 -6.706 -1.517 1.00 96.75 85 LEU A C 1
ATOM 637 O O . LEU A 1 85 ? -11.353 -7.908 -1.533 1.00 96.75 85 LEU A O 1
ATOM 641 N N . GLU A 1 86 ? -11.106 -5.943 -2.610 1.00 96.38 86 GLU A N 1
ATOM 642 C CA . GLU A 1 86 ? -11.356 -6.440 -3.971 1.00 96.38 86 GLU A CA 1
ATOM 643 C C . GLU A 1 86 ? -10.215 -7.377 -4.412 1.00 96.38 86 GLU A C 1
ATOM 645 O O . GLU A 1 86 ? -10.461 -8.550 -4.702 1.00 96.38 86 GLU A O 1
ATOM 650 N N . ALA A 1 87 ? -8.955 -6.960 -4.240 1.00 97.44 87 ALA A N 1
ATOM 651 C CA . ALA A 1 87 ? -7.771 -7.799 -4.449 1.00 97.44 87 ALA A CA 1
ATOM 652 C C . ALA A 1 87 ? -7.732 -9.047 -3.550 1.00 97.44 87 ALA A C 1
ATOM 654 O O . ALA A 1 87 ? -7.219 -10.093 -3.945 1.00 97.44 87 ALA A O 1
ATOM 655 N N . ALA A 1 88 ? -8.252 -8.964 -2.320 1.00 96.25 88 ALA A N 1
ATOM 656 C CA . ALA A 1 88 ? -8.357 -10.130 -1.443 1.00 96.25 88 ALA A CA 1
ATOM 657 C C . ALA A 1 88 ? -9.450 -11.114 -1.901 1.00 96.25 88 ALA A C 1
ATOM 659 O O . ALA A 1 88 ? -9.335 -12.311 -1.631 1.00 96.25 88 ALA A O 1
ATOM 660 N N . ALA A 1 89 ? -10.499 -10.627 -2.572 1.00 96.88 89 ALA A N 1
ATOM 661 C CA . ALA A 1 89 ? -11.585 -11.445 -3.104 1.00 96.88 89 ALA A CA 1
ATOM 662 C C . ALA A 1 89 ? -11.204 -12.144 -4.421 1.00 96.88 89 ALA A C 1
ATOM 664 O O . ALA A 1 89 ? -11.598 -13.295 -4.618 1.00 96.88 89 ALA A O 1
ATOM 665 N N . ASP A 1 90 ? -10.414 -11.491 -5.278 1.00 96.88 90 ASP A N 1
ATOM 666 C CA . ASP A 1 90 ? -9.838 -12.086 -6.488 1.00 96.88 90 ASP A CA 1
ATOM 667 C C . ASP A 1 90 ? -8.331 -11.789 -6.616 1.00 96.88 90 ASP A C 1
ATOM 669 O O . ASP A 1 90 ? -7.905 -10.957 -7.419 1.00 96.88 90 ASP A O 1
ATOM 673 N N . PRO A 1 91 ? -7.471 -12.506 -5.869 1.00 96.56 91 PRO A N 1
ATOM 674 C CA . PRO A 1 91 ? -6.028 -12.275 -5.916 1.00 96.56 91 PRO A CA 1
ATOM 675 C C . PRO A 1 91 ? -5.394 -12.658 -7.260 1.00 96.56 91 PRO A C 1
ATOM 677 O O . PRO A 1 91 ? -4.203 -12.403 -7.455 1.00 96.56 91 PRO A O 1
ATOM 680 N N . SER A 1 92 ? -6.151 -13.299 -8.159 1.00 97.75 92 SER A N 1
ATOM 681 C CA . SER A 1 92 ? -5.687 -13.681 -9.490 1.00 97.75 92 SER A CA 1
ATOM 682 C C . SER A 1 92 ? -5.821 -12.561 -10.522 1.00 97.75 92 SER A C 1
ATOM 684 O O . SER A 1 92 ? -5.155 -12.637 -11.558 1.00 97.75 92 SER A O 1
ATOM 686 N N . ASP A 1 93 ? -6.607 -11.518 -10.230 1.00 98.12 93 ASP A N 1
ATOM 687 C CA . ASP A 1 93 ? -6.738 -10.348 -11.091 1.00 98.12 93 ASP A CA 1
ATOM 688 C C . ASP A 1 93 ? -5.594 -9.346 -10.839 1.00 98.12 93 ASP A C 1
ATOM 690 O O . ASP A 1 93 ? -5.538 -8.712 -9.783 1.00 98.12 93 ASP A O 1
ATOM 694 N N . PRO A 1 94 ? -4.655 -9.157 -11.787 1.00 97.44 94 PRO A N 1
ATOM 695 C CA . PRO A 1 94 ? -3.568 -8.194 -11.633 1.00 97.44 94 PRO A CA 1
ATOM 696 C C . PRO A 1 94 ? -4.027 -6.727 -11.603 1.00 97.44 94 PRO A C 1
ATOM 698 O O . PRO A 1 94 ? -3.236 -5.875 -11.190 1.00 97.44 94 PRO A O 1
ATOM 701 N N . LEU A 1 95 ? -5.245 -6.405 -12.053 1.00 97.75 95 LEU A N 1
ATOM 702 C CA . LEU A 1 95 ? -5.750 -5.030 -12.070 1.00 97.75 95 LEU A CA 1
ATOM 703 C C . LEU A 1 95 ? -6.065 -4.522 -10.662 1.00 97.75 95 LEU A C 1
ATOM 705 O O . LEU A 1 95 ? -5.669 -3.408 -10.332 1.00 97.75 95 LEU A O 1
ATOM 709 N N . GLU A 1 96 ? -6.603 -5.377 -9.797 1.00 97.81 96 GLU A N 1
ATOM 710 C CA . GLU A 1 96 ? -6.868 -5.058 -8.388 1.00 97.81 96 GLU A CA 1
ATOM 711 C C . GLU A 1 96 ? -5.576 -4.681 -7.633 1.00 97.81 96 GLU A C 1
ATOM 713 O O . GLU A 1 96 ? -5.508 -3.747 -6.827 1.00 97.81 96 GLU A O 1
ATOM 718 N N . TRP A 1 97 ? -4.470 -5.361 -7.955 1.00 97.88 97 TRP A N 1
ATOM 719 C CA . TRP A 1 97 ? -3.145 -5.006 -7.440 1.00 97.88 97 TRP A CA 1
ATOM 720 C C . TRP A 1 97 ? -2.630 -3.678 -8.004 1.00 97.88 97 TRP A C 1
ATOM 722 O O . TRP A 1 97 ? -1.963 -2.919 -7.290 1.00 97.88 97 TRP A O 1
ATOM 732 N N . ALA A 1 98 ? -2.917 -3.393 -9.276 1.00 98.00 98 ALA A N 1
ATOM 733 C CA . ALA A 1 98 ? -2.539 -2.138 -9.912 1.00 98.00 98 ALA A CA 1
ATOM 734 C C . ALA A 1 98 ? -3.295 -0.948 -9.300 1.00 98.00 98 ALA A C 1
ATOM 736 O O . ALA A 1 98 ? -2.667 0.080 -9.031 1.00 98.00 98 ALA A O 1
ATOM 737 N N . ASP A 1 99 ? -4.584 -1.098 -8.991 1.00 97.94 99 ASP A N 1
ATOM 738 C CA . ASP A 1 99 ? -5.383 -0.063 -8.331 1.00 97.94 99 ASP A CA 1
ATOM 739 C C . ASP A 1 99 ? -4.835 0.274 -6.942 1.00 97.94 99 ASP A C 1
ATOM 741 O O . ASP A 1 99 ? -4.601 1.450 -6.626 1.00 97.94 99 ASP A O 1
ATOM 745 N N . MET A 1 100 ? -4.470 -0.739 -6.147 1.00 98.25 100 MET A N 1
ATOM 746 C CA . MET A 1 100 ? -3.762 -0.505 -4.884 1.00 98.25 100 MET A CA 1
ATOM 747 C C . MET A 1 100 ? -2.464 0.293 -5.084 1.00 98.25 100 MET A C 1
ATOM 749 O O . MET A 1 100 ? -2.158 1.216 -4.316 1.00 98.25 100 MET A O 1
ATOM 753 N N . GLN A 1 101 ? -1.688 -0.042 -6.117 1.00 97.56 101 GLN A N 1
ATOM 754 C CA . GLN A 1 101 ? -0.412 0.610 -6.386 1.00 97.56 101 GLN A CA 1
ATOM 755 C C . GLN A 1 101 ? -0.589 2.079 -6.798 1.00 97.56 101 GLN A C 1
ATOM 757 O O . GLN A 1 101 ? 0.133 2.948 -6.289 1.00 97.56 101 GLN A O 1
ATOM 762 N N . PHE A 1 102 ? -1.566 2.366 -7.661 1.00 98.06 102 PHE A N 1
ATOM 763 C CA . PHE A 1 102 ? -1.913 3.716 -8.095 1.00 98.06 102 PHE A CA 1
ATOM 764 C C . PHE A 1 102 ? -2.380 4.591 -6.934 1.00 98.06 102 PHE A C 1
ATOM 766 O O . PHE A 1 102 ? -1.876 5.707 -6.764 1.00 98.06 102 PHE A O 1
ATOM 773 N N . LEU A 1 103 ? -3.272 4.075 -6.088 1.00 98.19 103 LEU A N 1
ATOM 774 C CA . LEU A 1 103 ? -3.798 4.806 -4.936 1.00 98.19 103 LEU A CA 1
ATOM 775 C C . LEU A 1 103 ? -2.717 5.099 -3.893 1.00 98.19 103 LEU A C 1
ATOM 777 O O . LEU 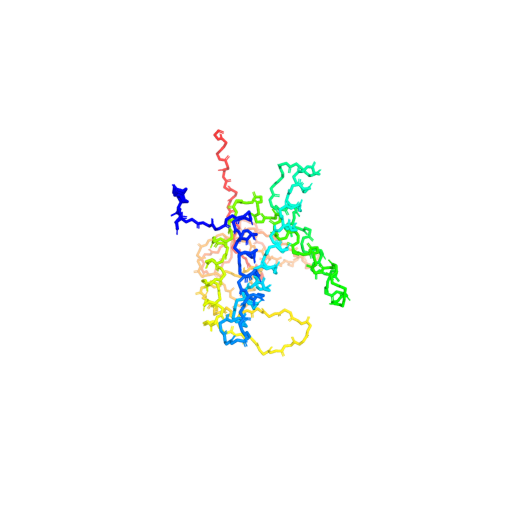A 1 103 ? -2.671 6.204 -3.339 1.00 98.19 103 LEU A O 1
ATOM 781 N N . LEU A 1 104 ? -1.806 4.151 -3.655 1.00 97.81 104 LEU A N 1
ATOM 782 C CA . LEU A 1 104 ? -0.679 4.357 -2.749 1.00 97.81 104 LEU A CA 1
ATOM 783 C C . LEU A 1 104 ? 0.283 5.433 -3.273 1.00 97.81 104 LEU A C 1
ATOM 785 O O . LEU A 1 104 ? 0.674 6.324 -2.513 1.00 97.81 104 LEU A O 1
ATOM 789 N N . TRP A 1 105 ? 0.641 5.394 -4.561 1.00 97.00 105 TRP A N 1
ATOM 790 C CA . TRP A 1 105 ? 1.478 6.435 -5.165 1.00 97.00 105 TRP A CA 1
ATOM 791 C C . TRP A 1 105 ? 0.819 7.805 -5.126 1.00 97.00 105 TRP A C 1
ATOM 793 O O . TRP A 1 105 ? 1.499 8.795 -4.849 1.00 97.00 105 TRP A O 1
ATOM 803 N N . ASP A 1 106 ? -0.488 7.875 -5.380 1.00 97.50 106 ASP A N 1
ATOM 804 C CA . ASP A 1 106 ? -1.219 9.137 -5.345 1.00 97.50 106 ASP A CA 1
ATOM 805 C C . ASP A 1 106 ? -1.227 9.742 -3.941 1.00 97.50 106 ASP A C 1
ATOM 807 O O . ASP A 1 106 ? -0.928 10.925 -3.771 1.00 97.50 106 ASP A O 1
ATOM 811 N N . ALA A 1 107 ? -1.488 8.919 -2.922 1.00 97.19 107 ALA A N 1
ATOM 812 C CA . ALA A 1 107 ? -1.440 9.338 -1.527 1.00 97.19 107 ALA A CA 1
ATOM 813 C C . ALA A 1 107 ? -0.048 9.860 -1.132 1.00 97.19 107 ALA A C 1
ATOM 815 O O . ALA A 1 107 ? 0.066 10.933 -0.536 1.00 97.19 107 ALA A O 1
ATOM 816 N N . GLN A 1 108 ? 1.017 9.134 -1.489 1.00 96.12 108 GLN A N 1
ATOM 817 C CA . GLN A 1 108 ? 2.399 9.536 -1.203 1.00 96.12 108 GLN A CA 1
ATOM 818 C C . GLN A 1 108 ? 2.750 10.866 -1.875 1.00 96.12 108 GLN A C 1
ATOM 820 O O . GLN A 1 108 ? 3.214 11.793 -1.206 1.00 96.12 108 GLN A O 1
ATOM 825 N N . ARG A 1 109 ? 2.459 10.986 -3.177 1.00 94.75 109 ARG A N 1
ATOM 826 C CA . ARG A 1 109 ? 2.670 12.207 -3.967 1.00 94.75 109 ARG A CA 1
ATOM 827 C C . ARG A 1 109 ? 1.969 13.408 -3.342 1.00 94.75 109 ARG A C 1
ATOM 829 O O . ARG A 1 109 ? 2.590 14.454 -3.181 1.00 94.75 109 ARG A O 1
ATOM 836 N N . ARG A 1 110 ? 0.691 13.260 -2.983 1.00 93.88 110 ARG A N 1
ATOM 837 C CA . ARG A 1 110 ? -0.129 14.333 -2.393 1.00 93.88 110 ARG A CA 1
ATOM 838 C C . ARG A 1 110 ? 0.362 14.766 -1.010 1.00 93.88 110 ARG A C 1
ATOM 840 O O . ARG A 1 110 ? 0.117 15.897 -0.615 1.00 93.88 110 ARG A O 1
ATOM 847 N N . MET A 1 111 ? 1.091 13.903 -0.300 1.00 93.88 111 MET A N 1
ATOM 848 C CA . MET A 1 111 ? 1.775 14.248 0.954 1.00 93.88 111 MET A CA 1
ATOM 849 C C . MET A 1 111 ? 3.198 14.771 0.777 1.00 93.88 111 MET A C 1
ATOM 851 O O . MET A 1 111 ? 3.871 15.030 1.773 1.00 93.88 111 MET A O 1
ATOM 855 N N . GLY A 1 112 ? 3.685 14.901 -0.459 1.00 92.75 112 GLY A N 1
ATOM 856 C CA . GLY A 1 112 ? 5.074 15.275 -0.716 1.00 92.75 112 GLY A CA 1
ATOM 857 C C . GLY A 1 112 ? 6.082 14.226 -0.236 1.00 92.75 112 GLY A C 1
ATOM 858 O O . GLY A 1 112 ? 7.239 14.558 0.013 1.00 92.75 112 GLY A O 1
ATOM 859 N N . ILE A 1 113 ? 5.664 12.964 -0.089 1.00 89.81 113 ILE A N 1
ATOM 860 C CA . ILE A 1 113 ? 6.557 11.862 0.275 1.00 89.81 113 ILE A CA 1
ATOM 861 C C . ILE A 1 113 ? 7.356 11.467 -0.968 1.00 89.81 113 ILE A C 1
ATOM 863 O O . ILE A 1 113 ? 6.793 10.972 -1.945 1.00 89.81 113 ILE A O 1
ATOM 867 N N . SER A 1 114 ? 8.671 11.687 -0.927 1.00 87.88 114 SER A N 1
ATOM 868 C CA . SER A 1 114 ? 9.587 1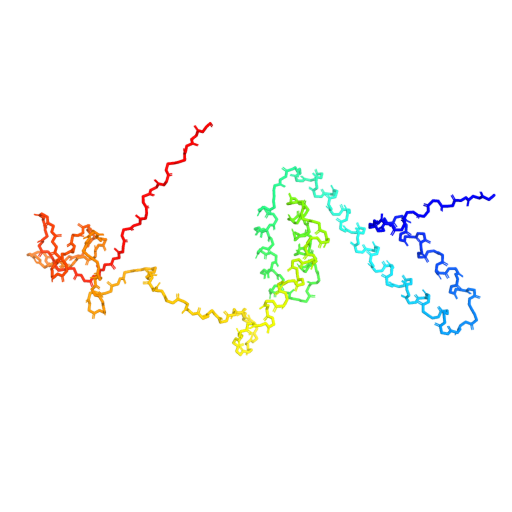1.285 -1.997 1.00 87.88 114 SER A CA 1
ATOM 869 C C . SER A 1 114 ? 9.965 9.806 -1.909 1.00 87.88 114 SER A C 1
ATOM 871 O O . SER A 1 114 ? 9.890 9.191 -0.843 1.00 87.88 114 SER A O 1
ATOM 873 N N . ASP A 1 115 ? 10.453 9.257 -3.021 1.00 87.31 115 ASP A N 1
ATOM 874 C CA . ASP A 1 115 ? 10.933 7.872 -3.096 1.00 87.31 115 ASP A CA 1
ATOM 875 C C . ASP A 1 115 ? 12.096 7.597 -2.153 1.00 87.31 115 ASP A C 1
ATOM 877 O O . ASP A 1 115 ? 12.132 6.565 -1.486 1.00 87.31 115 ASP A O 1
ATOM 881 N N . GLU A 1 116 ? 13.020 8.546 -2.031 1.00 87.81 116 GLU A N 1
ATOM 882 C CA . GLU A 1 116 ? 14.118 8.459 -1.072 1.00 87.81 116 GLU A CA 1
ATOM 883 C C . GLU A 1 116 ? 13.590 8.415 0.368 1.00 87.81 116 GLU A C 1
ATOM 885 O O . GLU A 1 116 ? 14.026 7.590 1.175 1.00 87.81 116 GLU A O 1
ATOM 890 N N . PHE A 1 117 ? 12.609 9.267 0.683 1.00 89.25 117 PHE A N 1
ATOM 891 C CA . PHE A 1 117 ? 12.037 9.335 2.021 1.00 89.25 117 PHE A CA 1
ATOM 892 C C . PHE A 1 117 ? 11.299 8.046 2.389 1.00 89.25 117 PHE A C 1
ATOM 894 O O . PHE A 1 117 ? 11.561 7.481 3.454 1.00 89.25 117 PHE A O 1
ATOM 901 N N . ILE A 1 118 ? 10.410 7.554 1.516 1.00 91.56 118 ILE A N 1
ATOM 902 C CA . ILE A 1 118 ? 9.678 6.311 1.784 1.00 91.56 118 ILE A CA 1
ATOM 903 C C . ILE A 1 118 ? 10.616 5.105 1.807 1.00 91.56 118 ILE A C 1
ATOM 905 O O . ILE A 1 118 ? 10.458 4.254 2.674 1.00 91.56 118 ILE A O 1
ATOM 909 N N . THR A 1 119 ? 11.640 5.058 0.949 1.00 92.31 119 THR A N 1
ATOM 910 C CA . THR A 1 119 ? 12.627 3.966 0.954 1.00 92.31 119 THR A CA 1
ATOM 911 C C . THR A 1 119 ? 13.366 3.904 2.285 1.00 92.31 119 THR A C 1
ATOM 913 O O . THR A 1 119 ? 13.480 2.831 2.877 1.00 92.31 119 THR A O 1
ATOM 916 N N . ARG A 1 120 ? 13.815 5.047 2.817 1.00 93.19 120 ARG A N 1
ATOM 917 C CA . ARG A 1 120 ? 14.439 5.097 4.146 1.00 93.19 120 ARG A CA 1
ATOM 918 C C . ARG A 1 120 ? 13.474 4.646 5.245 1.00 93.19 120 ARG A C 1
ATOM 920 O O . ARG A 1 120 ? 13.849 3.811 6.065 1.00 93.19 120 ARG A O 1
ATOM 927 N N . ALA A 1 121 ? 12.228 5.121 5.223 1.00 92.88 121 ALA A N 1
ATOM 928 C CA . ALA A 1 121 ? 11.208 4.692 6.179 1.00 92.88 121 ALA A CA 1
ATOM 929 C C . ALA A 1 121 ? 10.921 3.180 6.089 1.00 92.88 121 ALA A C 1
ATOM 931 O O . ALA A 1 121 ? 10.728 2.528 7.113 1.00 92.88 121 ALA A O 1
ATOM 932 N N . MET A 1 122 ? 10.933 2.598 4.886 1.00 94.94 122 MET A N 1
ATOM 933 C CA . MET A 1 122 ? 10.794 1.155 4.672 1.00 94.94 122 MET A CA 1
ATOM 934 C C . MET A 1 122 ? 11.985 0.374 5.238 1.00 94.94 122 MET A C 1
ATOM 936 O O . MET A 1 122 ? 11.764 -0.649 5.882 1.00 94.94 122 MET A O 1
ATOM 940 N N . ILE A 1 123 ? 13.220 0.857 5.051 1.00 94.25 123 ILE A N 1
ATOM 941 C CA . ILE A 1 123 ? 14.434 0.245 5.624 1.00 94.25 123 ILE A CA 1
ATOM 942 C C . ILE A 1 123 ? 14.345 0.232 7.155 1.00 94.25 123 ILE A C 1
ATOM 944 O O . ILE A 1 123 ? 14.487 -0.821 7.773 1.00 94.25 123 ILE A O 1
ATOM 948 N N . GLU A 1 124 ? 14.039 1.375 7.769 1.00 95.00 124 GLU A N 1
ATOM 949 C CA . GLU A 1 124 ? 13.875 1.483 9.224 1.00 95.00 124 GLU A CA 1
ATOM 950 C C . GLU A 1 124 ? 12.747 0.574 9.732 1.00 95.00 124 GLU A C 1
ATOM 952 O O . GLU A 1 124 ? 12.907 -0.173 10.702 1.00 95.00 124 GLU A O 1
ATOM 957 N N . LYS A 1 125 ? 11.597 0.587 9.047 1.00 91.81 125 LYS A N 1
ATOM 958 C CA . LYS A 1 125 ? 10.441 -0.227 9.422 1.00 91.81 125 LYS A CA 1
ATOM 959 C C . LYS A 1 125 ? 10.714 -1.724 9.286 1.00 91.81 125 LYS A C 1
ATOM 961 O O . LYS A 1 125 ? 10.196 -2.499 10.092 1.00 91.81 125 LYS A O 1
ATOM 966 N N . LEU A 1 126 ? 11.515 -2.133 8.304 1.00 94.38 126 LEU A N 1
ATOM 967 C CA . LEU A 1 126 ? 11.918 -3.522 8.110 1.00 94.38 126 LEU A CA 1
ATOM 968 C C . LEU A 1 126 ? 12.763 -4.024 9.285 1.00 94.38 126 LEU A C 1
ATOM 970 O O . LEU A 1 126 ? 12.478 -5.100 9.809 1.00 94.38 126 LEU A O 1
ATOM 974 N N . GLU A 1 127 ? 13.736 -3.240 9.750 1.00 95.31 127 GLU A N 1
ATOM 975 C CA . GLU A 1 127 ? 14.553 -3.603 10.916 1.00 95.31 127 GLU A CA 1
ATOM 976 C C . GLU A 1 127 ? 13.716 -3.683 12.202 1.00 95.31 127 GLU A C 1
ATOM 978 O O . GLU A 1 127 ? 13.841 -4.642 12.965 1.00 95.31 127 GLU A O 1
ATOM 983 N N . ILE A 1 128 ? 12.765 -2.759 12.393 1.00 89.06 128 ILE A N 1
ATOM 984 C CA . ILE A 1 128 ? 11.779 -2.838 13.487 1.00 89.06 128 ILE A CA 1
ATOM 985 C C . ILE A 1 128 ? 10.924 -4.110 13.380 1.00 89.06 128 ILE A C 1
ATOM 987 O O . ILE A 1 128 ? 10.591 -4.725 14.388 1.00 89.06 128 ILE A O 1
ATOM 991 N N . ASN A 1 129 ? 10.518 -4.511 12.175 1.00 90.56 129 ASN A N 1
ATOM 992 C CA . ASN A 1 129 ? 9.695 -5.705 11.992 1.00 90.56 129 ASN A CA 1
ATOM 993 C C . ASN A 1 129 ? 10.478 -7.000 12.253 1.00 90.56 129 ASN A C 1
ATOM 995 O O . ASN A 1 129 ? 9.905 -7.936 12.810 1.00 90.56 129 ASN A O 1
ATOM 999 N N . LYS A 1 130 ? 11.772 -7.043 11.908 1.00 93.81 130 LYS A N 1
ATOM 1000 C CA . LYS A 1 130 ? 12.666 -8.180 12.186 1.00 93.81 130 LYS A CA 1
ATOM 1001 C C . LYS A 1 130 ? 12.938 -8.382 13.679 1.00 93.81 130 LYS A C 1
ATOM 1003 O O . LYS A 1 130 ? 13.168 -9.513 14.089 1.00 93.81 130 LYS A O 1
ATOM 1008 N N . SER A 1 131 ? 12.909 -7.318 14.486 1.00 91.31 131 SER A N 1
ATOM 1009 C CA . SER A 1 131 ? 13.133 -7.404 15.938 1.00 91.31 131 SER A CA 1
ATOM 1010 C C . SER A 1 131 ? 11.879 -7.752 16.752 1.00 91.31 131 SER A C 1
ATOM 1012 O O . SER A 1 131 ? 11.975 -7.991 17.954 1.00 91.31 131 SER A O 1
ATOM 1014 N N . ARG A 1 132 ? 10.696 -7.787 16.123 1.00 91.56 132 ARG A N 1
ATOM 1015 C CA . ARG A 1 132 ? 9.418 -8.099 16.781 1.00 91.56 132 ARG A CA 1
ATOM 1016 C C . ARG A 1 132 ? 9.168 -9.597 16.889 1.00 91.56 132 ARG A C 1
ATOM 1018 O O . ARG A 1 132 ? 9.620 -10.387 16.066 1.00 91.56 132 ARG A O 1
ATOM 1025 N N . GLN A 1 133 ? 8.335 -9.956 17.860 1.00 90.25 133 GLN A N 1
ATOM 1026 C CA . GLN A 1 133 ? 7.735 -11.281 17.939 1.00 90.25 133 GLN A CA 1
ATOM 1027 C C . GLN A 1 133 ? 6.431 -11.325 17.135 1.00 90.25 133 GLN A C 1
ATOM 1029 O O . GLN A 1 133 ? 5.621 -10.390 17.171 1.00 90.25 133 GLN A O 1
ATOM 1034 N N . TRP A 1 134 ? 6.228 -12.427 16.420 1.00 90.06 134 TRP A N 1
ATOM 1035 C CA . TRP A 1 134 ? 5.088 -12.642 15.535 1.00 90.06 134 TRP A CA 1
ATOM 1036 C C . TRP A 1 134 ? 4.376 -13.946 15.904 1.00 90.06 134 TRP A C 1
ATOM 1038 O O . TRP A 1 134 ? 5.048 -14.911 16.266 1.00 90.06 134 TRP A O 1
ATOM 1048 N N . PRO A 1 135 ? 3.035 -13.993 15.823 1.00 89.81 135 PRO A N 1
ATOM 1049 C CA . PRO A 1 135 ? 2.292 -15.226 16.040 1.00 89.81 135 PRO A CA 1
ATOM 1050 C C . PRO A 1 135 ? 2.534 -16.234 14.907 1.00 89.81 135 PRO A C 1
ATOM 1052 O O . PRO A 1 135 ? 2.952 -15.871 13.801 1.00 89.81 135 PRO A O 1
ATOM 1055 N N . GLU A 1 136 ? 2.201 -17.496 15.182 1.00 91.06 136 GLU A N 1
ATOM 1056 C CA . GLU A 1 136 ? 2.257 -18.576 14.198 1.00 91.06 136 GLU A CA 1
ATOM 1057 C C . GLU A 1 136 ? 1.439 -18.258 12.933 1.00 91.06 136 GLU A C 1
ATOM 1059 O O . GLU A 1 136 ? 0.344 -17.686 13.012 1.00 91.06 136 GLU A O 1
ATOM 1064 N N . PRO A 1 137 ? 1.942 -18.663 11.757 1.00 90.62 137 PRO A N 1
ATOM 1065 C CA . PRO A 1 137 ? 1.198 -18.650 10.518 1.00 90.62 137 PRO A CA 1
ATOM 1066 C C . PRO A 1 137 ? -0.224 -19.184 10.505 1.00 90.62 137 PRO A C 1
ATOM 1068 O O . PRO A 1 137 ? -0.470 -20.343 10.812 1.00 90.62 137 PRO A O 1
ATOM 1071 N N . LYS A 1 138 ? -1.137 -18.337 10.014 1.00 90.81 138 LYS A N 1
ATOM 1072 C CA . LYS A 1 138 ? -2.478 -18.711 9.568 1.00 90.81 138 LYS A CA 1
ATOM 1073 C C . LYS A 1 138 ? -2.711 -18.149 8.175 1.00 90.81 138 LYS A C 1
ATOM 1075 O O . LYS A 1 138 ? -2.395 -16.986 7.923 1.00 90.81 138 LYS A O 1
ATOM 1080 N N . ASP A 1 139 ? -3.168 -19.009 7.277 1.00 91.38 139 ASP A N 1
ATOM 1081 C CA . ASP A 1 139 ? -3.496 -18.627 5.909 1.00 91.38 139 ASP A CA 1
ATOM 1082 C C . ASP A 1 139 ? -4.788 -17.801 5.882 1.00 91.38 139 ASP A C 1
ATOM 1084 O O . ASP A 1 139 ? -5.675 -18.029 6.704 1.00 91.38 139 ASP A O 1
ATOM 1088 N N . GLY A 1 140 ? -4.858 -16.814 4.989 1.00 86.38 140 GLY A N 1
ATOM 1089 C CA . GLY A 1 140 ? -6.001 -15.898 4.861 1.00 86.38 140 GLY A CA 1
ATOM 1090 C C . GLY A 1 140 ? -6.205 -14.881 5.998 1.00 86.38 140 GLY A C 1
ATOM 1091 O O . GLY A 1 140 ? -7.066 -14.017 5.874 1.00 86.38 140 GLY A O 1
ATOM 1092 N N . GLU A 1 141 ? -5.420 -14.928 7.081 1.00 89.50 141 GLU A N 1
ATOM 1093 C CA . GLU A 1 141 ? -5.608 -14.073 8.265 1.00 89.50 141 GLU A CA 1
ATOM 1094 C C . GLU A 1 141 ? -4.491 -13.021 8.428 1.00 89.50 141 GLU A C 1
ATOM 1096 O O . GLU A 1 141 ? -3.304 -13.323 8.227 1.00 89.50 141 GLU A O 1
ATOM 1101 N N . PRO A 1 142 ? -4.817 -11.785 8.860 1.00 85.50 142 PRO A N 1
ATOM 1102 C CA . PRO A 1 142 ? -3.815 -10.763 9.119 1.00 85.50 142 PRO A CA 1
ATOM 1103 C C . PRO A 1 142 ? -2.927 -11.140 10.310 1.00 85.50 142 PRO A C 1
ATOM 1105 O O . PRO A 1 142 ? -3.377 -11.651 11.337 1.00 85.50 142 PRO A O 1
ATOM 1108 N N . ARG A 1 143 ? -1.637 -10.810 10.211 1.00 86.56 143 ARG A N 1
ATOM 1109 C CA . ARG A 1 143 ? -0.664 -11.023 11.290 1.00 86.56 143 ARG A CA 1
ATOM 1110 C C . ARG A 1 143 ? -0.317 -9.714 11.949 1.00 86.56 143 ARG A C 1
ATOM 1112 O O . ARG A 1 143 ? 0.271 -8.824 11.338 1.00 86.56 143 ARG A O 1
ATOM 1119 N N . LEU A 1 144 ? -0.620 -9.632 13.231 1.00 84.81 144 LEU A N 1
ATOM 1120 C CA . LEU A 1 144 ? -0.263 -8.495 14.058 1.00 84.81 144 LEU A CA 1
ATOM 1121 C C . LEU A 1 144 ? 0.889 -8.908 14.972 1.00 84.81 144 LEU A C 1
ATOM 1123 O O . LEU A 1 144 ? 0.844 -9.964 15.598 1.00 84.81 144 LEU A O 1
ATOM 1127 N N . HIS A 1 145 ? 1.939 -8.086 15.020 1.00 81.88 145 HIS A N 1
ATOM 1128 C CA . HIS A 1 145 ? 3.033 -8.269 15.973 1.00 81.88 145 HIS A CA 1
ATOM 1129 C C . HIS A 1 145 ? 2.499 -8.336 17.406 1.00 81.88 145 HIS A C 1
ATOM 1131 O O . HIS A 1 145 ? 1.577 -7.598 17.769 1.00 81.88 145 HIS A O 1
ATOM 1137 N N . ILE A 1 146 ? 3.115 -9.190 18.220 1.00 76.94 146 ILE A N 1
ATOM 1138 C CA . ILE A 1 146 ? 2.805 -9.284 19.643 1.00 76.94 146 ILE A CA 1
ATOM 1139 C C . ILE A 1 146 ? 3.296 -7.986 20.285 1.00 76.94 146 ILE A C 1
ATOM 1141 O O . ILE A 1 146 ? 4.488 -7.678 20.264 1.00 76.94 146 ILE A O 1
ATOM 1145 N N . LYS A 1 147 ? 2.368 -7.187 20.809 1.00 67.62 147 LYS A N 1
ATOM 1146 C CA . LYS A 1 147 ? 2.715 -6.057 21.666 1.00 67.62 147 LYS A CA 1
ATOM 1147 C C . LYS A 1 147 ? 2.967 -6.626 23.058 1.00 67.62 147 LYS A C 1
ATOM 1149 O O . LYS A 1 147 ? 2.041 -7.175 23.650 1.00 67.62 147 LYS A O 1
ATOM 1154 N N . GLU A 1 148 ? 4.185 -6.497 23.581 1.00 49.81 148 GLU A N 1
ATOM 1155 C CA . GLU A 1 148 ? 4.373 -6.594 25.029 1.00 49.81 148 GLU A CA 1
ATOM 1156 C C . GLU A 1 148 ? 3.496 -5.506 25.649 1.00 49.81 148 GLU A C 1
ATOM 1158 O O . GLU A 1 148 ? 3.670 -4.318 25.373 1.00 49.81 148 GLU A O 1
ATOM 1163 N N . GLN A 1 149 ? 2.473 -5.911 26.398 1.00 42.66 149 GLN A N 1
ATOM 1164 C CA . GLN A 1 149 ? 1.661 -4.968 27.148 1.00 42.66 149 GLN A CA 1
ATOM 1165 C C . GLN A 1 149 ? 2.558 -4.306 28.192 1.00 42.66 149 GLN A C 1
ATOM 1167 O O . GLN A 1 149 ? 2.830 -4.872 29.247 1.00 42.66 149 GLN A O 1
ATOM 1172 N N . SER A 1 150 ? 2.990 -3.079 27.927 1.00 40.19 150 SER A N 1
ATOM 1173 C CA . SER A 1 150 ? 3.346 -2.154 28.991 1.00 40.19 150 SER A CA 1
ATOM 1174 C C . SER A 1 150 ? 2.062 -1.829 29.764 1.00 40.19 150 SER A C 1
ATOM 1176 O O . SER A 1 150 ? 1.280 -0.982 29.336 1.00 40.19 150 SER A O 1
ATOM 1178 N N . ALA A 1 151 ? 1.798 -2.542 30.862 1.00 34.06 151 ALA A N 1
ATOM 1179 C CA . ALA A 1 151 ? 0.813 -2.109 31.856 1.00 34.06 151 ALA A CA 1
ATOM 1180 C C . ALA A 1 151 ? 1.335 -0.809 32.513 1.00 34.06 151 ALA A C 1
ATOM 1182 O O . ALA A 1 151 ? 2.537 -0.712 32.771 1.00 34.06 151 ALA A O 1
ATOM 1183 N N . PRO A 1 152 ? 0.478 0.207 32.729 1.00 42.56 152 PRO A N 1
ATOM 1184 C CA . PRO A 1 152 ? -0.762 0.078 33.481 1.00 42.56 152 PRO A CA 1
ATOM 1185 C C . PRO A 1 152 ? -2.019 0.178 32.613 1.00 42.56 152 PRO A C 1
ATOM 1187 O O . PRO A 1 152 ? -2.154 1.018 31.730 1.00 42.56 152 PRO A O 1
ATOM 1190 N N . VAL A 1 153 ? -2.956 -0.715 32.912 1.00 43.53 153 VAL A N 1
ATOM 1191 C CA . VAL A 1 153 ? -4.267 -0.849 32.279 1.00 43.53 153 VAL A CA 1
ATOM 1192 C C . VAL A 1 153 ? -5.157 0.335 32.672 1.00 43.53 153 VAL A C 1
ATOM 1194 O O . VAL A 1 153 ? -5.712 0.350 33.773 1.00 43.53 153 VAL A O 1
ATOM 1197 N N . ILE A 1 154 ? -5.345 1.286 31.756 1.00 48.00 154 ILE A N 1
ATOM 1198 C CA . ILE A 1 154 ? -6.628 1.988 31.625 1.00 48.00 154 ILE A CA 1
ATOM 1199 C C . ILE A 1 154 ? -7.498 1.035 30.794 1.00 48.00 154 ILE A C 1
ATOM 1201 O O . ILE A 1 154 ? -7.184 0.818 29.625 1.00 48.00 154 ILE A O 1
ATOM 1205 N N . PRO A 1 155 ? -8.509 0.360 31.358 1.00 53.84 155 PRO A N 1
ATOM 1206 C CA . PRO A 1 155 ? -9.378 -0.467 30.541 1.00 53.84 155 PRO A CA 1
ATOM 1207 C C . PRO A 1 155 ? -10.322 0.446 29.755 1.00 53.84 155 PRO A C 1
ATOM 1209 O O . PRO A 1 155 ? -11.025 1.269 30.341 1.00 53.84 155 PRO A O 1
ATOM 1212 N N . ASP A 1 156 ? -10.341 0.274 28.433 1.00 61.41 156 ASP A N 1
ATOM 1213 C CA . ASP A 1 156 ? -11.339 0.834 27.514 1.00 61.41 156 ASP A CA 1
ATOM 1214 C C . ASP A 1 156 ? -12.718 0.182 27.767 1.00 61.41 156 ASP A C 1
ATOM 1216 O O . ASP A 1 156 ? -13.257 -0.538 26.926 1.00 61.41 156 ASP A O 1
ATOM 1220 N N . GLY A 1 157 ? -13.284 0.360 28.963 1.00 74.69 157 GLY A N 1
ATOM 1221 C CA . GLY A 1 157 ? -14.573 -0.224 29.319 1.00 74.69 157 GLY A CA 1
ATOM 1222 C C . GLY A 1 157 ? -14.913 -0.193 30.806 1.00 74.69 157 GLY A C 1
ATOM 1223 O O . GLY A 1 157 ? -14.127 0.214 31.659 1.00 74.69 157 GLY A O 1
ATOM 1224 N N . TRP A 1 158 ? -16.129 -0.647 31.102 1.00 87.25 158 TRP A N 1
ATOM 1225 C CA . TRP A 1 158 ? -16.646 -0.819 32.454 1.00 87.25 158 TRP A CA 1
ATOM 1226 C C . TRP A 1 158 ? -15.832 -1.860 33.235 1.00 87.25 158 TRP A C 1
ATOM 1228 O O . TRP A 1 158 ? -15.756 -3.018 32.836 1.00 87.25 158 TRP A O 1
ATOM 1238 N N . ILE A 1 159 ? -15.271 -1.462 34.375 1.00 90.69 159 ILE A N 1
ATOM 1239 C CA . ILE A 1 159 ? -14.570 -2.328 35.330 1.00 90.69 159 ILE A CA 1
ATOM 1240 C C . ILE A 1 159 ? -15.578 -2.819 36.357 1.00 90.69 159 ILE A C 1
ATOM 1242 O O . ILE A 1 159 ? -16.220 -2.002 37.017 1.00 90.69 159 ILE A O 1
ATOM 1246 N N . SER A 1 160 ? -15.707 -4.131 36.540 1.00 90.88 160 SER A N 1
ATOM 1247 C CA . SER A 1 160 ? -16.586 -4.663 37.580 1.00 90.88 160 SER A CA 1
ATOM 1248 C C . SER A 1 160 ? -16.033 -4.381 38.977 1.00 90.88 160 SER A C 1
ATOM 1250 O O . SER A 1 160 ? -14.862 -4.638 39.254 1.00 90.88 160 SER A O 1
ATOM 1252 N N . CYS A 1 161 ? -16.878 -3.928 39.907 1.00 89.31 161 CYS A N 1
ATOM 1253 C CA . CYS A 1 161 ? -16.482 -3.729 41.305 1.00 89.31 161 CYS A CA 1
ATOM 1254 C C . CYS A 1 161 ? -16.052 -5.034 41.998 1.00 89.31 161 CYS A C 1
ATOM 1256 O O . CYS A 1 161 ? -15.309 -4.978 42.973 1.00 89.31 161 CYS A O 1
ATOM 1258 N N . SER A 1 162 ? -16.500 -6.204 41.521 1.00 89.00 162 SER A N 1
ATOM 1259 C CA . SER A 1 162 ? -16.020 -7.497 42.034 1.00 89.00 162 SER A CA 1
ATOM 1260 C C . SER A 1 162 ? -14.647 -7.894 41.495 1.00 89.00 162 SER A C 1
ATOM 1262 O O . SER A 1 162 ? -13.986 -8.728 42.104 1.00 89.00 162 SER A O 1
ATOM 1264 N N . GLU A 1 163 ? -14.228 -7.326 40.364 1.00 86.12 163 GLU A N 1
ATOM 1265 C CA . GLU A 1 163 ? -12.899 -7.555 39.791 1.00 86.12 163 GLU A CA 1
ATOM 1266 C C . GLU A 1 163 ? -11.877 -6.595 40.395 1.00 86.12 163 GLU A C 1
ATOM 1268 O O . GLU A 1 163 ? -10.794 -7.011 40.801 1.00 86.12 163 GLU A O 1
ATOM 1273 N N . ARG A 1 164 ? -12.218 -5.302 40.449 1.00 88.94 164 ARG A N 1
ATOM 1274 C CA . ARG A 1 164 ? -11.320 -4.254 40.931 1.00 88.94 164 ARG A CA 1
ATOM 1275 C C . ARG A 1 164 ? -12.093 -3.017 41.380 1.00 88.94 164 ARG A C 1
ATOM 1277 O O . ARG A 1 164 ? -12.978 -2.541 40.673 1.00 88.94 164 ARG A O 1
ATOM 1284 N N . MET A 1 165 ? -11.698 -2.452 42.519 1.00 90.06 165 MET A N 1
ATOM 1285 C CA . MET A 1 165 ? -12.146 -1.132 42.985 1.00 90.06 165 MET A CA 1
ATOM 1286 C C . MET A 1 165 ? -11.169 -0.039 42.523 1.00 90.06 165 MET A C 1
ATOM 1288 O O . MET A 1 165 ? -10.019 -0.367 42.237 1.00 90.06 165 MET A O 1
ATOM 1292 N N . PRO A 1 166 ? -11.582 1.239 42.422 1.00 90.94 166 PRO A N 1
ATOM 1293 C CA . PRO A 1 166 ? -10.655 2.306 42.060 1.00 90.94 166 PRO A CA 1
ATOM 1294 C C . PRO A 1 166 ? -9.547 2.468 43.103 1.00 90.94 166 PRO A C 1
ATOM 1296 O O . PRO A 1 166 ? -9.823 2.516 44.304 1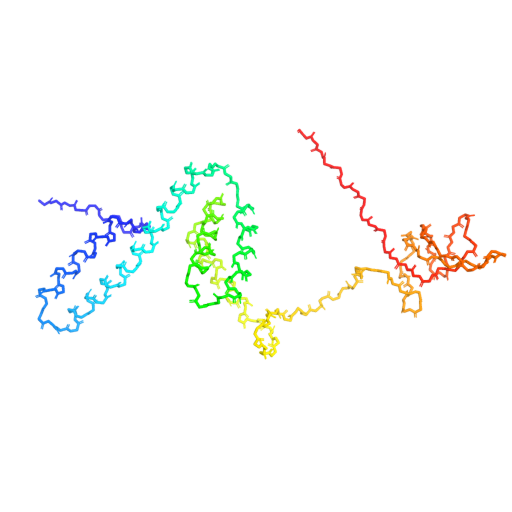.00 90.94 166 PRO A O 1
ATOM 1299 N N . ASP A 1 167 ? -8.310 2.600 42.630 1.00 86.75 167 ASP A N 1
ATOM 1300 C CA . ASP A 1 167 ? -7.136 2.802 43.488 1.00 86.75 167 ASP A CA 1
ATOM 1301 C C . ASP A 1 167 ? -7.041 4.248 44.018 1.00 86.75 167 ASP A C 1
ATOM 1303 O O . ASP A 1 167 ? -6.418 4.501 45.049 1.00 86.75 167 ASP A O 1
ATOM 1307 N N . GLU A 1 168 ? -7.686 5.206 43.343 1.00 89.75 168 GLU A N 1
ATOM 1308 C CA . GLU A 1 168 ? -7.615 6.638 43.654 1.00 89.75 168 GLU A CA 1
ATOM 1309 C C . GLU A 1 168 ? -8.951 7.184 44.177 1.00 89.75 168 GLU A C 1
ATOM 1311 O O . GLU A 1 168 ? -10.024 6.843 43.688 1.00 89.75 168 GLU A O 1
ATOM 1316 N N . ILE A 1 169 ? -8.902 8.078 45.167 1.00 91.00 169 ILE A N 1
ATOM 1317 C CA . ILE A 1 169 ? -10.077 8.841 45.611 1.00 91.00 169 ILE A CA 1
ATOM 1318 C C . ILE A 1 169 ? -10.469 9.811 44.494 1.00 91.00 169 ILE A C 1
ATOM 1320 O O . ILE A 1 169 ? -9.641 10.602 44.049 1.00 91.00 169 ILE A O 1
ATOM 1324 N N . GLY A 1 170 ? -11.731 9.806 44.063 1.00 90.94 170 GLY A N 1
ATOM 1325 C CA . GLY A 1 170 ? -12.110 10.606 42.901 1.00 90.94 170 GLY A CA 1
ATOM 1326 C C . GLY A 1 170 ? -13.558 10.482 42.453 1.00 90.94 170 GLY A C 1
ATOM 1327 O O . GLY A 1 170 ? -14.423 9.974 43.170 1.00 90.94 170 GLY A O 1
ATOM 1328 N N . ARG A 1 171 ? -13.816 11.000 41.249 1.00 90.69 171 ARG A N 1
ATOM 1329 C CA . ARG A 1 171 ? -15.104 10.935 40.553 1.00 90.69 171 ARG A CA 1
ATOM 1330 C C . ARG A 1 171 ? -15.003 9.951 39.396 1.00 90.69 171 ARG A C 1
ATOM 1332 O O . ARG A 1 171 ? -14.063 10.024 38.609 1.00 90.69 171 ARG A O 1
ATOM 1339 N N . TYR A 1 172 ? -15.998 9.083 39.281 1.00 91.44 172 TYR A N 1
ATOM 1340 C CA . TYR A 1 172 ? -16.031 8.019 38.284 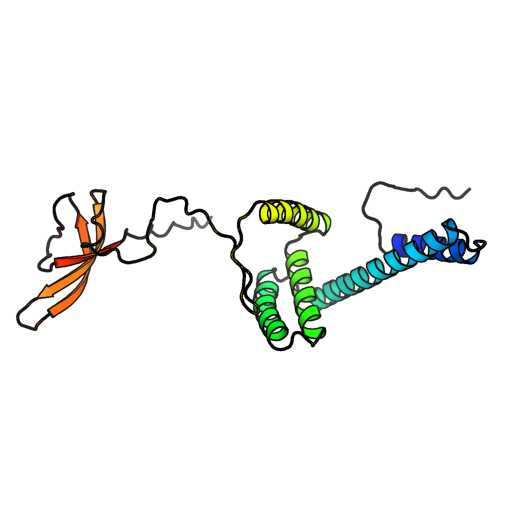1.00 91.44 172 TYR A CA 1
ATOM 1341 C C . TYR A 1 172 ? -17.397 7.948 37.620 1.00 91.44 172 TYR A C 1
ATOM 1343 O O . TYR A 1 172 ? -18.422 8.279 38.223 1.00 91.44 172 TYR A O 1
ATOM 1351 N N . TRP A 1 173 ? -17.409 7.479 36.376 1.00 91.19 173 TRP A N 1
ATOM 1352 C CA . TRP A 1 173 ? -18.645 7.058 35.738 1.00 91.19 173 TRP A CA 1
ATOM 1353 C C . TRP A 1 173 ? -18.987 5.666 36.262 1.00 91.19 173 TRP A C 1
ATOM 1355 O O . TRP A 1 173 ? -18.151 4.766 36.222 1.00 91.19 173 TRP A O 1
ATOM 1365 N N . CYS A 1 174 ? -20.197 5.486 36.780 1.00 91.94 174 CYS A N 1
ATOM 1366 C CA . CYS A 1 174 ? -20.632 4.266 37.447 1.00 91.94 174 CYS A CA 1
ATOM 1367 C C . CYS A 1 174 ? -21.898 3.689 36.817 1.00 91.94 174 CYS A C 1
ATOM 1369 O O . CYS A 1 174 ? -22.792 4.429 36.408 1.00 91.94 174 CYS A O 1
ATOM 1371 N N . TYR A 1 175 ? -21.981 2.359 36.792 1.00 91.88 175 TYR A N 1
ATOM 1372 C CA . TYR A 1 175 ? -23.187 1.605 36.474 1.00 91.88 175 TYR A CA 1
ATOM 1373 C C . TYR A 1 175 ? -23.810 1.109 37.778 1.00 91.88 175 TYR A C 1
ATOM 1375 O O . TYR A 1 175 ? -23.212 0.315 38.516 1.00 91.88 175 TYR A O 1
ATOM 1383 N N . VAL A 1 176 ? -25.005 1.602 38.074 1.00 90.56 176 VAL A N 1
ATOM 1384 C CA . VAL A 1 176 ? -25.684 1.444 39.357 1.00 90.56 176 VAL A CA 1
ATOM 1385 C C . VAL A 1 176 ? -26.885 0.530 39.188 1.00 90.56 176 VAL A C 1
ATOM 1387 O O . VAL A 1 176 ? -27.659 0.646 38.241 1.00 90.56 176 VAL A O 1
ATOM 1390 N N . GLU A 1 177 ? -27.011 -0.400 40.120 1.00 90.12 177 GLU A N 1
ATOM 1391 C CA . GLU A 1 177 ? -28.130 -1.311 40.264 1.00 90.12 177 GLU A CA 1
ATOM 1392 C C . GLU A 1 177 ? -28.931 -0.913 41.503 1.00 90.12 177 GLU A C 1
ATOM 1394 O O . GLU A 1 177 ? -28.400 -0.882 42.612 1.00 90.12 177 GLU A O 1
ATOM 1399 N N . GLU A 1 178 ? -30.213 -0.622 41.327 1.00 87.69 178 GLU A N 1
ATOM 1400 C CA . GLU A 1 178 ? -31.115 -0.254 42.414 1.00 87.69 178 GLU A CA 1
ATOM 1401 C C . GLU A 1 178 ? -32.325 -1.186 42.421 1.00 87.69 178 GLU A C 1
ATOM 1403 O O . GLU A 1 178 ? -32.914 -1.465 41.377 1.00 87.69 178 GLU A O 1
ATOM 1408 N N . GLN A 1 179 ? -32.692 -1.666 43.606 1.00 84.00 179 GLN A N 1
ATOM 1409 C CA . GLN A 1 179 ? -33.922 -2.411 43.829 1.00 84.00 179 GLN A CA 1
ATOM 1410 C C . GLN A 1 179 ? -34.916 -1.483 44.523 1.00 84.00 179 GLN A C 1
ATOM 1412 O O . GLN A 1 179 ? -34.652 -1.014 45.628 1.00 84.00 179 GLN A O 1
ATOM 1417 N N . ASN A 1 180 ? -36.060 -1.251 43.892 1.00 79.25 180 ASN A N 1
ATOM 1418 C CA . ASN A 1 180 ? -37.162 -0.484 44.463 1.00 79.25 180 ASN A CA 1
ATOM 1419 C C . ASN A 1 180 ? -38.486 -1.259 44.324 1.00 79.25 180 ASN A C 1
ATOM 1421 O O . ASN A 1 180 ? -38.503 -2.412 43.876 1.00 79.25 180 ASN A O 1
ATOM 1425 N N . ASP A 1 181 ? -39.597 -0.631 44.714 1.00 82.00 181 ASP A N 1
ATOM 1426 C CA . ASP A 1 181 ? -40.937 -1.240 44.694 1.00 82.00 181 ASP A CA 1
ATOM 1427 C C . ASP A 1 181 ? -41.435 -1.590 43.278 1.00 82.00 181 ASP A C 1
ATOM 1429 O O . ASP A 1 181 ? -42.371 -2.373 43.124 1.00 82.00 181 ASP A O 1
ATOM 1433 N N . LEU A 1 182 ? -40.805 -1.040 42.233 1.00 77.69 182 LEU A N 1
ATOM 1434 C CA . LEU A 1 182 ? -41.098 -1.334 40.826 1.00 77.69 182 LEU A CA 1
ATOM 1435 C C . LEU A 1 182 ? -40.212 -2.452 40.256 1.00 77.69 182 LEU A C 1
ATOM 1437 O O . LEU A 1 182 ? -40.394 -2.857 39.107 1.00 77.69 182 LEU A O 1
ATOM 1441 N N . GLY A 1 183 ? -39.268 -2.967 41.045 1.00 80.50 183 GLY A N 1
ATOM 1442 C CA . GLY A 1 183 ? -38.342 -4.015 40.647 1.00 80.50 183 GLY A CA 1
ATOM 1443 C C . GLY A 1 183 ? -36.890 -3.543 40.599 1.00 80.50 183 GLY A C 1
ATOM 1444 O O . GLY A 1 183 ? -36.472 -2.634 41.314 1.00 80.50 183 GLY A O 1
ATOM 1445 N N . LYS A 1 184 ? -36.097 -4.235 39.781 1.00 85.69 184 LYS A N 1
ATOM 1446 C CA . LYS A 1 184 ? -34.660 -4.010 39.642 1.00 85.69 184 LYS A CA 1
ATOM 1447 C C . LYS A 1 184 ? -34.393 -3.054 38.482 1.00 85.69 184 LYS A C 1
ATOM 1449 O O . LYS A 1 184 ? -34.654 -3.398 37.331 1.00 85.69 184 LYS A O 1
ATOM 1454 N N . SER A 1 185 ? -33.868 -1.871 38.778 1.00 83.75 185 SER A N 1
ATOM 1455 C CA . SER A 1 185 ? -33.478 -0.863 37.790 1.00 83.75 185 SER A CA 1
ATOM 1456 C C . SER A 1 185 ? -31.964 -0.749 37.658 1.00 83.75 185 SER A C 1
ATOM 1458 O O . SER A 1 185 ? -31.220 -0.940 38.620 1.00 83.75 185 SER A O 1
ATOM 1460 N N . HIS A 1 186 ? -31.518 -0.393 36.454 1.00 88.44 186 HIS A N 1
ATOM 1461 C CA . HIS A 1 186 ? -30.118 -0.147 36.144 1.00 88.44 186 HIS A CA 1
ATOM 1462 C C . HIS A 1 186 ? -29.957 1.219 35.478 1.00 88.44 186 HIS A C 1
ATOM 1464 O O . HIS A 1 186 ? -30.691 1.533 34.540 1.00 88.44 186 HIS A O 1
ATOM 1470 N N . TYR A 1 187 ? -29.003 2.022 35.942 1.00 86.94 187 TYR A N 1
ATOM 1471 C CA . TYR A 1 187 ? -28.735 3.348 35.387 1.00 86.94 187 TYR A CA 1
ATOM 1472 C C . TYR A 1 187 ? -27.261 3.732 35.508 1.00 86.94 187 TYR A C 1
ATOM 1474 O O . TYR A 1 187 ? -26.493 3.122 36.250 1.00 86.94 187 TYR A O 1
ATOM 1482 N N . GLN A 1 188 ? -26.860 4.751 34.751 1.00 90.00 188 GLN A N 1
ATOM 1483 C CA . GLN A 1 188 ? -25.506 5.291 34.785 1.00 90.00 188 GLN A CA 1
ATOM 1484 C C . GLN A 1 188 ? -25.482 6.608 35.558 1.00 90.00 188 GLN A C 1
ATOM 1486 O O . GLN A 1 188 ? -26.369 7.443 35.381 1.00 90.00 188 GLN A O 1
ATOM 1491 N N . TRP A 1 189 ? -24.472 6.801 36.403 1.00 87.69 189 TRP A N 1
ATOM 1492 C CA . TRP A 1 189 ? -24.359 7.987 37.251 1.00 87.69 189 TRP A CA 1
ATOM 1493 C C . TRP A 1 189 ? -22.903 8.357 37.545 1.00 87.69 189 TRP A C 1
ATOM 1495 O O . TRP A 1 189 ? -22.017 7.509 37.480 1.00 87.69 189 TRP A O 1
ATOM 1505 N N . ASN A 1 190 ? -22.650 9.622 37.888 1.00 90.19 190 ASN A N 1
ATOM 1506 C CA . ASN A 1 190 ? -21.340 10.075 38.358 1.00 90.19 190 ASN A CA 1
ATOM 1507 C C . ASN A 1 190 ? -21.245 9.912 39.883 1.00 90.19 190 ASN A C 1
ATOM 1509 O O . ASN A 1 190 ? -21.917 10.624 40.636 1.00 90.19 190 ASN A O 1
ATOM 1513 N N . CYS A 1 191 ? -20.409 8.984 40.344 1.00 90.31 191 CYS A N 1
ATOM 1514 C CA . CYS A 1 191 ? -20.241 8.691 41.765 1.00 90.31 191 CYS A CA 1
ATOM 1515 C C . CYS A 1 191 ? -18.882 9.174 42.281 1.00 90.31 191 CYS A C 1
ATOM 1517 O O . CYS A 1 191 ? -17.883 9.186 41.563 1.00 90.31 191 CYS A O 1
ATOM 1519 N N . SER A 1 192 ? -18.840 9.541 43.562 1.00 92.75 192 SER A N 1
ATOM 1520 C CA . SER A 1 192 ? -17.591 9.732 44.298 1.00 92.75 192 SER A CA 1
ATOM 1521 C C . SER A 1 192 ? -17.124 8.413 44.900 1.00 92.75 192 SER A C 1
ATOM 1523 O O . SER A 1 192 ? -17.923 7.701 45.506 1.00 92.75 192 SER A O 1
ATOM 1525 N N . TRP A 1 193 ? -15.831 8.137 44.820 1.00 92.81 193 TRP A N 1
ATOM 1526 C CA . TRP A 1 193 ? -15.157 7.087 45.577 1.00 92.81 193 TRP A CA 1
ATOM 1527 C C . TRP A 1 193 ? -14.230 7.726 46.608 1.00 92.81 193 TRP A C 1
ATOM 1529 O O . TRP A 1 193 ? -13.447 8.605 46.257 1.00 92.81 193 TRP A O 1
ATOM 1539 N N . ASN A 1 194 ? -14.319 7.307 47.873 1.00 89.88 194 ASN A N 1
ATOM 1540 C CA . ASN A 1 194 ? -13.485 7.837 48.961 1.00 89.88 194 ASN A CA 1
ATOM 1541 C C . ASN A 1 194 ? -12.403 6.856 49.455 1.00 89.88 194 ASN A C 1
ATOM 1543 O O . ASN A 1 194 ? -11.790 7.119 50.487 1.00 89.88 194 ASN A O 1
ATOM 1547 N N . GLY A 1 195 ? -12.190 5.739 48.750 1.00 87.50 195 GLY A N 1
ATOM 1548 C CA . GLY A 1 195 ? -11.268 4.667 49.149 1.00 87.50 195 GLY A CA 1
ATOM 1549 C C . GLY A 1 195 ? -11.911 3.530 49.952 1.00 87.50 195 GLY A C 1
ATOM 1550 O O . GLY A 1 195 ? -11.291 2.486 50.112 1.00 87.50 195 GLY A O 1
ATOM 1551 N N . ASP A 1 196 ? -13.145 3.709 50.426 1.00 86.06 196 ASP A N 1
ATOM 1552 C CA . ASP A 1 196 ? -13.865 2.726 51.252 1.00 86.06 196 ASP A CA 1
ATOM 1553 C C . ASP A 1 196 ? -15.281 2.450 50.719 1.00 86.06 196 ASP A C 1
ATOM 1555 O O . ASP A 1 196 ? -15.721 1.306 50.608 1.00 86.06 196 ASP A O 1
ATOM 1559 N N . LYS A 1 197 ? -16.001 3.500 50.309 1.00 87.94 197 LYS A N 1
ATOM 1560 C CA . LYS A 1 197 ? -17.368 3.409 49.796 1.00 87.94 197 LYS A CA 1
ATOM 1561 C C . LYS A 1 197 ? -17.648 4.384 48.657 1.00 87.94 197 LYS A C 1
ATOM 1563 O O . LYS A 1 197 ? -17.080 5.475 48.564 1.00 87.94 197 LYS A O 1
ATOM 1568 N N . TRP A 1 198 ? -18.605 3.993 47.822 1.00 89.94 198 TRP A N 1
ATOM 1569 C CA . TRP A 1 198 ? -19.219 4.876 46.837 1.00 89.94 198 TRP A CA 1
ATOM 1570 C C . TRP A 1 198 ? -20.161 5.877 47.519 1.00 89.94 198 TRP A C 1
ATOM 1572 O O . TRP A 1 198 ? -20.838 5.542 48.493 1.00 89.94 198 TRP A O 1
ATOM 1582 N N . GLY A 1 199 ? -20.222 7.105 47.003 1.00 81.69 199 GLY A N 1
ATOM 1583 C CA . GLY A 1 199 ? -21.072 8.174 47.524 1.00 81.69 199 GLY A CA 1
ATOM 1584 C C . GLY A 1 199 ? -21.586 9.140 46.452 1.00 81.69 199 GLY A C 1
ATOM 1585 O O . GLY A 1 199 ? -21.046 9.234 45.351 1.00 81.69 199 GLY A O 1
ATOM 1586 N N . GLY A 1 200 ? -22.645 9.871 46.798 1.00 69.88 200 GLY A N 1
ATOM 1587 C CA . GLY A 1 200 ? -23.312 10.897 45.992 1.00 69.88 200 GLY A CA 1
ATOM 1588 C C . GLY A 1 200 ? -24.599 11.336 46.695 1.00 69.88 200 GLY A C 1
ATOM 1589 O O . GLY A 1 200 ? -25.194 10.529 47.404 1.00 69.88 200 GLY A O 1
ATOM 1590 N N . GLU A 1 201 ? -25.017 12.596 46.537 1.00 58.41 201 GLU A N 1
ATOM 1591 C CA . GLU A 1 201 ? -26.132 13.188 47.310 1.00 58.41 201 GLU A CA 1
ATOM 1592 C C . GLU A 1 201 ? -27.472 12.434 47.178 1.00 58.41 201 GLU A C 1
ATOM 1594 O O . GLU A 1 201 ? -28.317 12.553 48.058 1.00 58.41 201 GLU A O 1
ATOM 1599 N N . MET A 1 202 ? -27.654 11.624 46.125 1.00 60.59 202 MET A N 1
ATOM 1600 C CA . MET A 1 202 ? -28.881 10.858 45.846 1.00 60.59 202 MET A CA 1
ATOM 1601 C C . MET A 1 202 ? -28.627 9.363 45.561 1.00 60.59 202 MET A C 1
ATOM 1603 O O . MET A 1 202 ? -29.383 8.731 44.831 1.00 60.59 202 MET A O 1
ATOM 1607 N N . MET A 1 203 ? -27.545 8.779 46.083 1.00 66.75 203 MET A N 1
ATOM 1608 C CA . MET A 1 203 ? -27.230 7.365 45.826 1.00 66.75 203 MET A CA 1
ATOM 1609 C C . MET A 1 203 ? -28.029 6.419 46.738 1.00 66.75 203 MET A C 1
ATOM 1611 O O . MET A 1 203 ? -27.732 6.309 47.925 1.00 66.75 203 MET A O 1
ATOM 1615 N N . SER A 1 204 ? -28.994 5.697 46.167 1.00 73.19 204 SER A N 1
ATOM 1616 C CA . SER A 1 204 ? -29.756 4.605 46.806 1.00 73.19 204 SER A CA 1
ATOM 1617 C C . SER A 1 204 ? -29.372 3.209 46.289 1.00 73.19 204 SER A C 1
ATOM 1619 O O . SER A 1 204 ? -29.578 2.216 46.986 1.00 73.19 204 SER A O 1
ATOM 1621 N N . GLY A 1 205 ? -28.785 3.120 45.090 1.00 80.44 205 GLY A N 1
ATOM 1622 C CA . GLY A 1 205 ? -28.365 1.865 44.463 1.00 80.44 205 GLY A CA 1
ATOM 1623 C C . GLY A 1 205 ? -26.914 1.443 44.736 1.00 80.44 205 GLY A C 1
ATOM 1624 O O . GLY A 1 205 ? -26.066 2.226 45.172 1.00 80.44 205 GLY A O 1
ATOM 1625 N N . LYS A 1 206 ? -26.608 0.179 44.428 1.00 90.19 206 LYS A N 1
ATOM 1626 C CA . LYS A 1 206 ? -25.269 -0.419 44.487 1.00 90.19 206 LYS A CA 1
ATOM 1627 C C . LYS A 1 206 ? -24.533 -0.208 43.165 1.00 90.19 206 LYS A C 1
ATOM 1629 O O . LYS A 1 206 ? -25.012 -0.609 42.108 1.00 90.19 206 LYS A O 1
ATOM 1634 N N . VAL A 1 207 ? -23.322 0.342 43.216 1.00 92.38 207 VAL A N 1
ATOM 1635 C CA . VAL A 1 207 ? -22.439 0.404 42.040 1.00 92.38 207 VAL A CA 1
ATOM 1636 C C . VAL A 1 207 ? -21.923 -1.002 41.729 1.00 92.38 207 VAL A C 1
ATOM 1638 O O . VAL A 1 207 ? -21.398 -1.690 42.605 1.00 92.38 207 VAL A O 1
ATOM 1641 N N . THR A 1 208 ? -22.103 -1.437 40.485 1.00 93.38 208 THR A N 1
ATOM 1642 C CA . THR A 1 208 ? -21.660 -2.758 40.007 1.00 93.38 208 THR A CA 1
ATOM 1643 C C . THR A 1 208 ? -20.442 -2.660 39.102 1.00 93.38 208 THR A C 1
ATOM 1645 O O . THR A 1 208 ? -19.612 -3.564 39.124 1.00 93.38 208 THR A O 1
ATOM 1648 N N . HIS A 1 209 ? -20.326 -1.570 38.339 1.00 93.75 209 HIS A N 1
ATOM 1649 C CA . HIS A 1 209 ? -19.188 -1.301 37.469 1.00 93.75 209 HIS A CA 1
ATOM 1650 C C . HIS A 1 209 ? -18.811 0.183 37.500 1.00 93.75 209 HIS A C 1
ATOM 1652 O O . HIS A 1 209 ? -19.663 1.036 37.761 1.00 93.75 209 HIS A O 1
ATOM 1658 N N . TRP A 1 210 ? -17.553 0.497 37.202 1.00 92.88 210 TRP A N 1
ATOM 1659 C CA . TRP A 1 210 ? -17.035 1.861 37.127 1.00 92.88 210 TRP A CA 1
ATOM 1660 C C . TRP A 1 210 ? -16.046 2.036 35.973 1.00 92.88 210 TRP A C 1
ATOM 1662 O O . TRP A 1 210 ? -15.467 1.069 35.489 1.00 92.88 210 TRP A O 1
ATOM 1672 N N . MET A 1 211 ? -15.832 3.273 35.539 1.00 92.44 211 MET A N 1
ATOM 1673 C CA . MET A 1 211 ? -14.736 3.654 34.650 1.00 92.44 211 MET A CA 1
ATOM 1674 C C . MET A 1 211 ? -14.285 5.097 34.941 1.00 92.44 211 MET A C 1
ATOM 1676 O O . MET A 1 211 ? -15.062 5.876 35.512 1.00 92.44 211 MET A O 1
ATOM 1680 N N . PRO A 1 212 ? -13.044 5.480 34.586 1.00 89.19 212 PRO A N 1
ATOM 1681 C CA . PRO A 1 212 ? -12.593 6.867 34.676 1.00 89.19 212 PRO A CA 1
ATOM 1682 C C . PRO A 1 212 ? -13.499 7.811 33.876 1.00 89.19 212 PRO A C 1
ATOM 1684 O O . PRO A 1 212 ? -14.074 7.422 32.857 1.00 89.19 212 PRO A O 1
ATOM 1687 N N . LEU A 1 213 ? -13.625 9.060 34.327 1.00 85.25 213 LEU A N 1
ATOM 1688 C CA . LEU A 1 213 ? -14.266 10.092 33.512 1.00 85.25 213 LEU A CA 1
ATOM 1689 C C . LEU A 1 213 ? -13.406 10.375 32.268 1.00 85.25 213 LEU A C 1
ATOM 1691 O O . LEU A 1 213 ? -12.178 10.379 32.380 1.00 85.25 213 LEU A O 1
ATOM 1695 N N . PRO A 1 214 ? -14.020 10.624 31.097 1.00 78.50 214 PRO A N 1
ATOM 1696 C CA . PRO A 1 214 ? -13.271 11.044 29.921 1.00 78.50 214 PRO A CA 1
ATOM 1697 C C . PRO A 1 214 ? -12.603 12.399 30.173 1.00 78.50 214 PRO A C 1
ATOM 1699 O O . PRO A 1 214 ? -13.107 13.215 30.952 1.00 78.50 214 PRO A O 1
ATOM 1702 N N . GLU A 1 215 ? -11.493 12.658 29.482 1.00 78.75 215 GLU A N 1
ATOM 1703 C CA . GLU A 1 215 ? -10.896 13.992 29.492 1.00 78.75 215 GLU A CA 1
ATOM 1704 C C . GLU A 1 215 ? -11.912 15.026 28.973 1.00 78.75 215 GLU A C 1
ATOM 1706 O O . GLU A 1 215 ? -12.637 14.752 28.006 1.00 78.75 215 GLU A O 1
ATOM 1711 N N . PRO A 1 216 ? -12.009 16.209 29.609 1.00 75.75 216 PRO A N 1
ATOM 1712 C CA . PRO A 1 216 ? -12.886 17.264 29.125 1.00 75.75 216 PRO A CA 1
ATOM 1713 C C . PRO A 1 216 ? -12.477 17.685 27.703 1.00 75.75 216 PRO A C 1
ATOM 1715 O O . PRO A 1 216 ? -11.297 17.597 27.350 1.00 75.75 216 PRO A O 1
ATOM 1718 N N . PRO A 1 217 ? -13.419 18.180 26.878 1.00 79.56 217 PRO A N 1
ATOM 1719 C CA . PRO A 1 217 ? -13.087 18.705 25.561 1.00 79.56 217 PRO A CA 1
ATOM 1720 C C . PRO A 1 217 ? -12.004 19.781 25.673 1.00 79.56 217 PRO A C 1
ATOM 1722 O O . PRO A 1 217 ? -12.150 20.734 26.439 1.00 79.56 217 PRO A O 1
ATOM 1725 N N . GLN A 1 218 ? -10.927 19.640 24.905 1.00 79.06 218 GLN A N 1
ATOM 1726 C CA . GLN A 1 218 ? -9.898 20.672 24.830 1.00 79.06 218 GLN A CA 1
ATOM 1727 C C . GLN A 1 218 ? -10.445 21.850 24.011 1.00 79.06 218 GLN A C 1
ATOM 1729 O O . GLN A 1 218 ? -10.930 21.667 22.891 1.00 79.06 218 GLN A O 1
ATOM 1734 N N . GLU A 1 219 ? -10.400 23.059 24.574 1.00 70.19 219 GLU A N 1
ATOM 1735 C CA . GLU A 1 219 ? -10.788 24.273 23.859 1.00 70.19 219 GLU A CA 1
ATOM 1736 C C . GLU A 1 219 ? -9.853 24.474 22.658 1.00 70.19 219 GLU A C 1
ATOM 1738 O O . GLU A 1 219 ? -8.661 24.752 22.803 1.00 70.19 219 GLU A O 1
ATOM 1743 N N . PHE A 1 220 ? -10.389 24.340 21.445 1.00 49.84 220 PHE A N 1
ATOM 1744 C CA . PHE A 1 220 ? -9.687 24.781 20.247 1.00 49.84 220 PHE A CA 1
ATOM 1745 C C . PHE A 1 220 ? -9.664 26.310 20.250 1.00 49.84 220 PHE A C 1
ATOM 1747 O O . PHE A 1 220 ? -10.639 26.952 19.852 1.00 49.84 220 PHE A O 1
ATOM 1754 N N . ASN A 1 221 ? -8.546 26.892 20.689 1.00 51.53 221 ASN A N 1
ATOM 1755 C CA . ASN A 1 221 ? -8.256 28.309 20.497 1.00 51.53 221 ASN A CA 1
ATOM 1756 C C . ASN A 1 221 ? -8.317 28.624 18.996 1.00 51.53 221 ASN A C 1
ATOM 1758 O O . ASN A 1 221 ? -7.397 28.308 18.241 1.00 51.53 221 ASN A O 1
ATOM 1762 N N . ARG A 1 222 ? -9.426 29.226 18.554 1.00 45.78 222 ARG A N 1
ATOM 1763 C CA . ARG A 1 222 ? -9.531 29.853 17.235 1.00 45.78 222 ARG A CA 1
ATOM 1764 C C . ARG A 1 222 ? -8.723 31.148 17.286 1.00 45.78 222 ARG A C 1
ATOM 1766 O O . ARG A 1 222 ? -9.221 32.154 17.786 1.00 45.78 222 ARG A O 1
ATOM 1773 N N . GLY A 1 223 ? -7.467 31.066 16.853 1.00 41.91 223 GLY A N 1
ATOM 1774 C CA . GLY A 1 223 ? -6.690 32.228 16.416 1.00 41.91 223 GLY A CA 1
ATOM 1775 C C . GLY A 1 223 ? -7.195 32.752 15.080 1.00 41.91 223 GLY A C 1
ATOM 1776 O O . GLY A 1 223 ? -7.722 31.930 14.294 1.00 41.91 223 GLY A O 1
#

pLDDT: mean 85.67, std 15.26, range [34.06, 98.25]

Foldseek 3Di:
DPDDPDPPDDDQDLVRLVVLLVVLVVVLVVDPPPPSSVVSVVSSVVSVVVSVVVVVLVVLLVVCCVPVNLDALVVLVVVLVVLVVVCLVPVPDVVSVVSNVSSVSNNCVSVVNDPVNVVVVVVVVVVVVVPFAWDDDDPPDDIDTDDPDPDDDQDPDWAFVVRDDDPDFAKWWFWWWAQDPVGIDIDIDIWTDPPPDIDDPDDRTDTGTIHHDDDDDDDPPPD